Protein AF-A0A956BMU5-F1 (afdb_monomer)

Radius of gyration: 33.41 Å; Cα contacts (8 Å, |Δi|>4): 200; chains: 1; bounding box: 94×58×76 Å

Foldseek 3Di:
DCPCLPDQVSVLVVLVVVLVVDPDDPLVSVLVCQCPHSDPVSHDDPVVSVVSVVVVLVVDPDQRPVRCVVVDPDDDPPCPPDPCPPDDDDVVNVVVVVVVVVVVPDPPPPPPPPDDPPPVVVPVVVVVVVVVVVVVVVVVVVVVVVVVVVPDDDDDDDDDDDDDDDDDDDDDDDDDDDDDDDDDDDDDDDDDDDDDDDDPCDPAAWEFEAEDEVPPQKFKWWDDPNDIGGHRDTDGFDKTWMWIDQDVPDTDTAPDIDTDHHYYWYWYAYNVVRHIDID

Nearest PDB structures (foldseek):
  6d10-assembly1_A  TM=4.611E-01  e=6.667E-02  Pseudomonas aeruginosa PAO1
  5lf5-assembly1_A-2  TM=3.978E-01  e=4.360E+00  Mus musculus
  7myj-assembly1_A  TM=3.017E-01  e=9.118E+00  Homo sapiens

Solvent-accessible s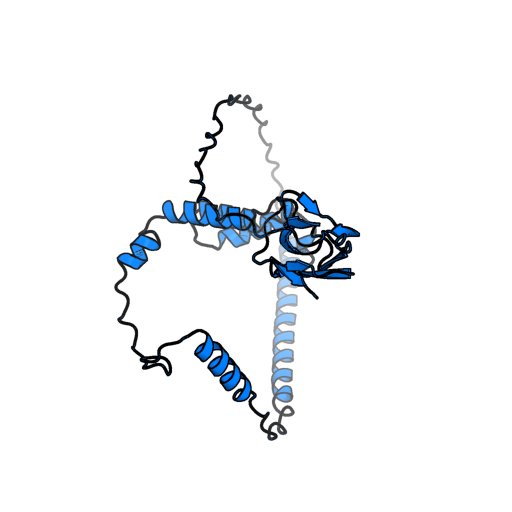urface area (backbone atoms only — not comparable to full-atom values): 18090 Å² total; per-residue (Å²): 125,77,72,64,71,72,47,69,64,64,39,50,55,51,49,52,60,56,55,70,74,51,96,64,59,69,71,58,55,52,52,52,54,34,64,64,37,87,53,73,88,64,28,66,53,73,67,54,49,52,52,52,50,52,56,47,48,75,70,46,94,68,68,38,71,73,53,35,63,70,69,50,84,70,75,79,73,81,82,68,88,47,102,59,70,94,57,87,79,44,75,72,53,51,60,52,49,58,57,52,53,71,70,68,69,66,81,73,79,70,93,68,87,78,81,73,75,73,65,65,65,62,64,61,60,62,58,56,57,57,53,51,54,54,53,51,53,52,51,54,53,50,52,52,52,54,63,62,60,68,77,69,79,77,83,82,78,87,78,82,79,78,86,82,81,78,87,78,81,85,79,85,78,74,88,85,84,82,85,84,78,87,79,83,78,82,77,83,82,78,85,76,80,84,84,78,80,84,72,83,85,68,83,73,60,67,14,38,33,44,74,46,52,47,68,87,67,51,53,61,35,36,39,42,96,95,43,80,43,53,70,70,38,75,41,71,58,46,70,28,36,42,29,39,19,74,80,78,90,48,74,44,77,37,88,67,69,49,77,40,88,50,55,74,50,41,36,42,35,38,64,93,74,65,44,68,44,80,104

Mean predicted aligned error: 20.35 Å

pLDDT: mean 76.5, std 17.17, range [40.59, 98.06]

Sequence (279 aa):
LYILVLQEEEYRDHLDSRLAEIDAPPPVLSLLRRMLARTPMDRPSAAEVSSLCDDLADNLDGPNLRRWCKQHDWPSPNLVEGLLDGRTITEATMATTMRADFAREVPRPSRRFRLDWGVVFGTVGTLALAVGVVVGILGVLVAGLAMYNQTSAPVATAIVLPPEPAPLATLDIGELVQAPRSVRGQATAAVAPPPERGQPIVPAARTTITFTTKPSKVDVRLFGGGKVYGNFMKVPPGSYSVQANWQGDGFDTVPGTIQVDGGTTHIECNTFKRTCARK

Structure (mmCIF, N/CA/C/O backbone):
data_AF-A0A956BMU5-F1
#
_entry.id   AF-A0A956BMU5-F1
#
loop_
_atom_site.group_PDB
_atom_site.id
_atom_site.type_symbol
_atom_site.label_atom_id
_atom_site.label_alt_id
_atom_site.label_comp_id
_atom_site.label_asym_id
_atom_site.label_entity_id
_atom_site.label_seq_id
_atom_site.pdbx_PDB_ins_code
_atom_site.Cartn_x
_atom_site.Cartn_y
_atom_site.Cartn_z
_atom_site.occupancy
_atom_site.B_iso_or_equiv
_atom_site.auth_seq_id
_atom_site.auth_comp_id
_atom_site.auth_asym_id
_atom_site.auth_atom_id
_atom_site.pdbx_PDB_model_num
ATOM 1 N N . LEU A 1 1 ? 25.975 1.812 -1.344 1.00 54.91 1 LEU A N 1
ATOM 2 C CA . LEU A 1 1 ? 24.687 1.959 -2.065 1.00 54.91 1 LEU A CA 1
ATOM 3 C C . LEU A 1 1 ? 24.188 3.407 -2.200 1.00 54.91 1 LEU A C 1
ATOM 5 O O . LEU A 1 1 ? 23.319 3.634 -3.022 1.00 54.91 1 LEU A O 1
ATOM 9 N N . TYR A 1 2 ? 24.727 4.389 -1.461 1.00 54.12 2 TYR A N 1
ATOM 10 C CA . TYR A 1 2 ? 24.253 5.787 -1.506 1.00 54.12 2 TYR A CA 1
ATOM 11 C C . TYR A 1 2 ? 24.667 6.586 -2.762 1.00 54.12 2 TYR A C 1
ATOM 13 O O . TYR A 1 2 ? 24.096 7.636 -3.020 1.00 54.12 2 TYR A O 1
ATOM 21 N N . ILE A 1 3 ? 25.647 6.111 -3.542 1.00 56.38 3 ILE A N 1
ATOM 22 C CA . ILE A 1 3 ? 26.216 6.866 -4.677 1.00 56.38 3 ILE A CA 1
ATOM 23 C C . ILE A 1 3 ? 25.338 6.774 -5.939 1.00 56.38 3 ILE A C 1
ATOM 25 O O . ILE A 1 3 ? 25.181 7.773 -6.630 1.00 56.38 3 ILE A O 1
ATOM 29 N N . LEU A 1 4 ? 24.638 5.651 -6.155 1.00 56.25 4 LEU A N 1
ATOM 30 C CA . LEU A 1 4 ? 23.663 5.483 -7.254 1.00 56.25 4 LEU A CA 1
ATOM 31 C C . LEU A 1 4 ? 22.418 6.383 -7.117 1.00 56.25 4 LEU A C 1
ATOM 33 O O . LEU A 1 4 ? 21.554 6.401 -7.986 1.00 56.25 4 LEU A O 1
ATOM 37 N N . VAL A 1 5 ? 22.298 7.122 -6.011 1.00 61.94 5 VAL A N 1
ATOM 38 C CA . VAL A 1 5 ? 21.171 8.022 -5.741 1.00 61.94 5 VAL A CA 1
ATOM 39 C C . VAL A 1 5 ? 21.348 9.373 -6.439 1.00 61.94 5 VAL A C 1
ATOM 41 O O . VAL A 1 5 ? 20.397 10.141 -6.480 1.00 61.94 5 VAL A O 1
ATOM 44 N N . LEU A 1 6 ? 22.523 9.701 -6.991 1.00 71.50 6 LEU A N 1
ATOM 45 C CA . LEU A 1 6 ? 22.780 11.060 -7.481 1.00 71.50 6 LEU A CA 1
ATOM 46 C C . LEU A 1 6 ? 22.459 11.254 -8.966 1.00 71.50 6 LEU A C 1
ATOM 48 O O . LEU A 1 6 ? 21.795 12.239 -9.281 1.00 71.50 6 LEU A O 1
ATOM 52 N N . GLN A 1 7 ? 22.768 10.310 -9.858 1.00 89.00 7 GLN A N 1
ATOM 53 C CA . GLN A 1 7 ? 22.523 10.475 -11.300 1.00 89.00 7 GLN A CA 1
ATOM 54 C C . GLN A 1 7 ? 21.288 9.698 -11.772 1.00 89.00 7 GLN A C 1
ATOM 56 O O . GLN A 1 7 ? 21.101 8.534 -11.428 1.00 89.00 7 GLN A O 1
ATOM 61 N N . GLU A 1 8 ? 20.373 10.380 -12.462 1.00 90.38 8 GLU A N 1
ATOM 62 C CA . GLU A 1 8 ? 19.083 9.813 -12.888 1.00 90.38 8 GLU A CA 1
ATOM 63 C C . GLU A 1 8 ? 19.254 8.759 -13.985 1.00 90.38 8 GLU A C 1
ATOM 65 O O . GLU A 1 8 ? 18.623 7.705 -13.928 1.00 90.38 8 GLU A O 1
ATOM 70 N N . GLU A 1 9 ? 20.172 9.008 -14.917 1.00 91.56 9 GLU A N 1
ATOM 71 C CA . GLU A 1 9 ? 20.508 8.091 -16.007 1.00 91.56 9 GLU A CA 1
ATOM 72 C C . GLU A 1 9 ? 21.128 6.792 -15.475 1.00 91.56 9 GLU A C 1
ATOM 74 O O . GLU A 1 9 ? 20.610 5.716 -15.762 1.00 91.56 9 GLU A O 1
ATOM 79 N N . GLU A 1 10 ? 22.132 6.880 -14.591 1.00 91.00 10 GLU A N 1
ATOM 80 C CA . GLU A 1 10 ? 22.750 5.699 -13.962 1.00 91.00 10 GLU A CA 1
ATOM 81 C C . GLU A 1 10 ? 21.729 4.852 -13.187 1.00 91.00 10 GLU A C 1
ATOM 83 O O . GLU A 1 10 ? 21.804 3.622 -13.181 1.00 91.00 10 GLU A O 1
ATOM 88 N N . TYR A 1 11 ? 20.755 5.498 -12.531 1.00 92.06 11 TYR A N 1
ATOM 89 C CA . TYR A 1 11 ? 19.683 4.793 -11.832 1.00 92.06 11 TYR A CA 1
ATOM 90 C C . TYR A 1 11 ? 18.774 4.036 -12.802 1.00 92.06 11 TYR A C 1
ATOM 92 O O . TYR A 1 11 ? 18.425 2.883 -12.540 1.00 92.06 11 TYR A O 1
ATOM 100 N N . ARG A 1 12 ? 18.393 4.674 -13.913 1.00 92.81 12 ARG A N 1
ATOM 101 C CA . ARG A 1 12 ? 17.531 4.067 -14.929 1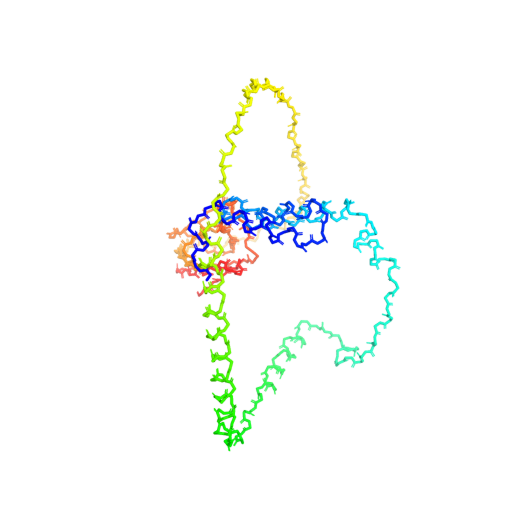.00 92.81 12 ARG A CA 1
ATOM 102 C C . ARG A 1 12 ? 18.221 2.883 -15.599 1.00 92.81 12 ARG A C 1
ATOM 104 O O . ARG A 1 12 ? 17.625 1.813 -15.666 1.00 92.81 12 ARG A O 1
ATOM 111 N N . ASP A 1 13 ? 19.481 3.041 -15.988 1.00 94.31 13 ASP A N 1
ATOM 112 C CA . ASP A 1 13 ? 20.268 1.978 -16.618 1.00 94.31 13 ASP A CA 1
ATOM 113 C C . ASP A 1 13 ? 20.480 0.804 -15.653 1.00 94.31 13 ASP A C 1
ATOM 115 O O . ASP A 1 13 ? 20.358 -0.364 -16.031 1.00 94.31 13 ASP A O 1
ATOM 119 N N . HIS A 1 14 ? 20.725 1.099 -14.370 1.00 93.88 14 HIS A N 1
ATOM 120 C CA . HIS A 1 14 ? 20.797 0.074 -13.335 1.00 93.88 14 HIS A CA 1
ATOM 121 C C . HIS A 1 14 ? 19.474 -0.684 -13.189 1.00 93.88 14 HIS A C 1
ATOM 123 O O . HIS A 1 14 ? 19.468 -1.912 -13.120 1.00 93.88 14 HIS A O 1
ATOM 129 N N . LEU A 1 15 ? 18.354 0.037 -13.134 1.00 95.50 15 LEU A N 1
ATOM 130 C CA . LEU A 1 15 ? 17.028 -0.553 -13.000 1.00 95.50 15 LEU A CA 1
ATOM 131 C C . LEU A 1 15 ? 16.681 -1.418 -14.216 1.00 95.50 15 LEU A C 1
ATOM 133 O O . LEU A 1 15 ? 16.206 -2.536 -14.036 1.00 95.50 15 LEU A O 1
ATOM 137 N N . ASP A 1 16 ? 16.977 -0.956 -15.429 1.00 95.94 16 ASP A N 1
ATOM 138 C CA . ASP A 1 16 ? 16.754 -1.716 -16.659 1.00 95.94 16 ASP A CA 1
ATOM 139 C C . ASP A 1 16 ? 17.625 -2.977 -16.712 1.00 95.94 16 ASP A C 1
ATOM 141 O O . ASP A 1 16 ? 17.116 -4.056 -17.020 1.00 95.94 16 ASP A O 1
ATOM 145 N N . SER A 1 17 ? 18.898 -2.885 -16.308 1.00 96.50 17 SER A N 1
ATOM 146 C CA . SER A 1 17 ? 19.777 -4.052 -16.166 1.00 96.50 17 SER A CA 1
ATOM 147 C C . SER A 1 17 ? 19.220 -5.075 -15.174 1.00 96.50 17 SER A C 1
ATOM 149 O O . SER A 1 17 ? 19.324 -6.269 -15.431 1.00 96.50 17 SER A O 1
ATOM 151 N N . ARG A 1 18 ? 18.631 -4.634 -14.053 1.00 97.50 18 ARG A N 1
ATOM 152 C CA . ARG A 1 18 ? 18.035 -5.536 -13.053 1.00 97.50 18 ARG A CA 1
ATOM 153 C C . ARG A 1 18 ? 16.718 -6.143 -13.512 1.00 97.50 18 ARG A C 1
ATOM 155 O O . ARG A 1 18 ? 16.480 -7.316 -13.255 1.00 97.50 18 ARG A O 1
ATOM 162 N N . LEU A 1 19 ? 15.868 -5.371 -14.185 1.00 96.94 19 LEU A N 1
ATOM 163 C CA . LEU A 1 19 ? 14.603 -5.879 -14.716 1.00 96.94 19 LEU A CA 1
ATOM 164 C C . LEU A 1 19 ? 14.814 -6.868 -15.868 1.00 96.94 19 LEU A C 1
ATOM 166 O O . LEU A 1 19 ? 14.008 -7.778 -16.016 1.00 96.94 19 LEU A O 1
ATOM 170 N N . ALA A 1 20 ? 15.899 -6.737 -16.638 1.00 97.38 20 ALA A N 1
ATOM 171 C CA . ALA A 1 20 ? 16.254 -7.688 -17.692 1.00 97.38 20 ALA A CA 1
ATOM 172 C C . ALA A 1 20 ? 16.632 -9.088 -17.165 1.00 97.38 20 ALA A C 1
ATOM 174 O O . ALA A 1 20 ? 16.569 -10.055 -17.919 1.00 97.38 20 ALA A O 1
ATOM 175 N N . GLU A 1 21 ? 17.011 -9.214 -15.887 1.00 97.75 21 GLU A N 1
ATOM 176 C CA . GLU A 1 21 ? 17.293 -10.508 -15.245 1.00 97.75 21 GLU A CA 1
ATOM 177 C C . GLU A 1 21 ? 16.007 -11.272 -14.856 1.00 97.75 21 GLU A C 1
ATOM 179 O O . GLU A 1 21 ? 16.071 -12.455 -14.522 1.00 97.75 21 GLU A O 1
ATOM 184 N N . ILE A 1 22 ? 14.841 -10.613 -14.868 1.00 97.25 22 ILE A N 1
ATOM 185 C CA . ILE A 1 22 ? 13.564 -11.191 -14.438 1.00 97.25 22 ILE A CA 1
ATOM 186 C C . ILE A 1 22 ? 12.813 -11.738 -15.656 1.00 97.25 22 ILE A C 1
ATOM 188 O O . ILE A 1 22 ? 12.409 -10.979 -16.535 1.00 97.25 22 ILE A O 1
ATOM 192 N N . ASP A 1 23 ? 12.552 -13.046 -15.667 1.00 97.00 23 ASP A N 1
ATOM 193 C CA . ASP A 1 23 ? 11.675 -13.680 -16.656 1.00 97.00 23 ASP A CA 1
ATOM 194 C C . ASP A 1 23 ? 10.202 -13.395 -16.317 1.00 97.00 23 ASP A C 1
ATOM 196 O O . ASP A 1 23 ? 9.556 -14.118 -15.555 1.00 97.00 23 ASP A O 1
ATOM 200 N N . ALA A 1 24 ? 9.693 -12.264 -16.808 1.00 94.50 24 ALA A N 1
ATOM 201 C CA . ALA A 1 24 ? 8.309 -11.848 -16.625 1.00 94.50 24 ALA A CA 1
ATOM 202 C C . ALA A 1 24 ? 7.746 -11.180 -17.891 1.00 94.50 24 ALA A C 1
ATOM 204 O O . ALA A 1 24 ? 8.493 -10.565 -18.659 1.00 94.50 24 ALA A O 1
ATOM 205 N N . PRO A 1 25 ? 6.416 -11.225 -18.104 1.00 95.00 25 PRO A N 1
ATOM 206 C CA . PRO A 1 25 ? 5.783 -10.564 -19.239 1.00 95.00 25 PRO A CA 1
ATOM 207 C C . PRO A 1 25 ? 6.067 -9.049 -19.271 1.00 95.00 25 PRO A C 1
ATOM 209 O O . PRO A 1 25 ? 6.056 -8.404 -18.214 1.00 95.00 25 PRO A O 1
ATOM 212 N N . PRO A 1 26 ? 6.231 -8.434 -20.463 1.00 95.81 26 PRO A N 1
ATOM 213 C CA . PRO A 1 26 ? 6.526 -7.003 -20.590 1.00 95.81 26 PRO A CA 1
ATOM 214 C C . PRO A 1 26 ? 5.577 -6.068 -19.814 1.00 95.81 26 PRO A C 1
ATOM 216 O O . PRO A 1 26 ? 6.064 -5.098 -19.224 1.00 95.81 26 PRO A O 1
ATOM 219 N N . PRO A 1 27 ? 4.255 -6.340 -19.727 1.00 95.81 27 PRO A N 1
ATOM 220 C CA . PRO A 1 27 ? 3.347 -5.521 -18.924 1.00 95.81 27 PRO A CA 1
ATOM 221 C C . PRO A 1 27 ? 3.700 -5.497 -17.427 1.00 95.81 27 PRO A C 1
ATOM 223 O O . PRO A 1 27 ? 3.664 -4.434 -16.805 1.00 95.81 27 PRO A O 1
ATOM 226 N N . VAL A 1 28 ? 4.135 -6.626 -16.859 1.00 96.00 28 VAL A N 1
ATOM 227 C CA . VAL A 1 28 ? 4.558 -6.719 -15.451 1.00 96.00 28 VAL A CA 1
ATOM 228 C C . VAL A 1 28 ? 5.841 -5.919 -15.220 1.00 96.00 28 VAL A C 1
ATOM 230 O O . VAL A 1 28 ? 5.922 -5.136 -14.273 1.00 96.00 28 VAL A O 1
ATOM 233 N N . LEU A 1 29 ? 6.820 -6.045 -16.123 1.00 97.25 29 LEU A N 1
ATOM 234 C CA . LEU A 1 29 ? 8.066 -5.271 -16.061 1.00 97.25 29 LEU A CA 1
ATOM 235 C C . LEU A 1 29 ? 7.801 -3.759 -16.162 1.00 97.25 29 LEU A C 1
ATOM 237 O O . LEU A 1 29 ? 8.450 -2.967 -15.477 1.00 97.25 29 LEU A O 1
ATOM 241 N N . SER A 1 30 ? 6.813 -3.347 -16.963 1.00 96.69 30 SER A N 1
ATOM 242 C CA . SER A 1 30 ? 6.417 -1.940 -17.078 1.00 96.69 30 SER A CA 1
ATOM 243 C C . SER A 1 30 ? 5.821 -1.381 -15.777 1.00 96.69 30 SER A C 1
ATOM 245 O O . SER A 1 30 ? 6.165 -0.266 -15.373 1.00 96.69 30 SER A O 1
ATOM 247 N N . LEU A 1 31 ? 4.993 -2.168 -15.075 1.00 97.31 31 LEU A N 1
ATOM 248 C CA . LEU A 1 31 ? 4.438 -1.799 -13.772 1.00 97.31 31 LEU A CA 1
ATOM 249 C C . LEU A 1 31 ? 5.542 -1.699 -12.713 1.00 97.31 31 LEU A C 1
ATOM 251 O O . LEU A 1 31 ? 5.601 -0.707 -11.984 1.00 97.31 31 LEU A O 1
ATOM 255 N N . LEU A 1 32 ? 6.459 -2.672 -12.673 1.00 97.88 32 LEU A N 1
ATOM 256 C CA . LEU A 1 32 ? 7.611 -2.647 -11.767 1.00 97.88 32 LEU A CA 1
ATOM 257 C C . LEU A 1 32 ? 8.482 -1.406 -11.993 1.00 97.88 32 LEU A C 1
ATOM 259 O O . LEU A 1 32 ? 8.851 -0.741 -11.024 1.00 97.88 32 LEU A O 1
ATOM 263 N N . ARG A 1 33 ? 8.744 -1.035 -13.254 1.00 97.69 33 ARG A N 1
ATOM 264 C CA . ARG A 1 33 ? 9.489 0.188 -13.594 1.00 97.69 33 ARG A CA 1
ATOM 265 C C . ARG A 1 33 ? 8.811 1.446 -13.036 1.00 97.69 33 ARG A C 1
ATOM 267 O O . ARG A 1 33 ? 9.496 2.296 -12.474 1.00 97.69 33 ARG A O 1
ATOM 274 N N . ARG A 1 34 ? 7.477 1.551 -13.118 1.00 97.81 34 ARG A N 1
ATOM 275 C CA . ARG A 1 34 ? 6.709 2.677 -12.543 1.00 97.81 34 ARG A CA 1
ATOM 276 C C . ARG A 1 34 ? 6.738 2.689 -11.012 1.00 97.81 34 ARG A C 1
ATOM 278 O O . ARG A 1 34 ? 6.945 3.736 -10.407 1.00 97.81 34 ARG A O 1
ATOM 285 N N . MET A 1 35 ? 6.561 1.536 -10.365 1.00 98.06 35 MET A N 1
ATOM 286 C CA . MET A 1 35 ? 6.603 1.424 -8.897 1.00 98.06 35 MET A CA 1
ATOM 287 C C . MET A 1 35 ? 7.974 1.789 -8.316 1.00 98.06 35 MET A C 1
ATOM 289 O O . MET A 1 35 ? 8.064 2.333 -7.214 1.00 98.06 35 MET A O 1
ATOM 293 N N . LEU A 1 36 ? 9.035 1.508 -9.071 1.00 96.81 36 LEU A N 1
ATOM 294 C CA . LEU A 1 36 ? 10.418 1.809 -8.723 1.00 96.81 36 LEU A CA 1
ATOM 295 C C . LEU A 1 36 ? 10.897 3.152 -9.300 1.00 96.81 36 LEU A C 1
ATOM 297 O O . LEU A 1 36 ? 12.096 3.399 -9.338 1.00 96.81 36 LEU A O 1
ATOM 301 N N . ALA A 1 37 ? 10.003 4.052 -9.723 1.00 95.69 37 ALA A N 1
ATOM 302 C CA . ALA A 1 37 ? 10.418 5.371 -10.191 1.00 95.69 37 ALA A CA 1
ATOM 303 C C . ALA A 1 37 ? 11.207 6.127 -9.105 1.00 95.69 37 ALA A C 1
ATOM 305 O O . ALA A 1 37 ? 10.899 6.065 -7.906 1.00 95.69 37 ALA A O 1
ATOM 306 N N . ARG A 1 38 ? 12.249 6.861 -9.508 1.00 91.25 38 ARG A N 1
ATOM 307 C CA . ARG A 1 38 ? 13.102 7.606 -8.571 1.00 91.25 38 ARG A CA 1
ATOM 308 C C . ARG A 1 38 ? 12.313 8.698 -7.853 1.00 91.25 38 ARG A C 1
ATOM 310 O O . ARG A 1 38 ? 12.358 8.780 -6.624 1.00 91.25 38 ARG A O 1
ATOM 317 N N . THR A 1 39 ? 11.572 9.499 -8.613 1.00 92.94 39 THR A N 1
ATOM 318 C CA . THR A 1 39 ? 10.718 10.564 -8.091 1.00 92.94 39 THR A CA 1
ATOM 319 C C . THR A 1 39 ? 9.454 9.958 -7.479 1.00 92.94 39 THR A C 1
ATOM 321 O O . THR A 1 39 ? 8.746 9.211 -8.153 1.00 92.94 39 THR A O 1
ATOM 324 N N . PRO A 1 40 ? 9.113 10.277 -6.218 1.00 93.56 40 PRO A N 1
ATOM 325 C CA . PRO A 1 40 ? 7.914 9.737 -5.578 1.00 93.56 40 PRO A CA 1
ATOM 326 C C . PRO A 1 40 ? 6.607 10.078 -6.302 1.00 93.56 40 PRO A C 1
ATOM 328 O O . PRO A 1 40 ? 5.679 9.285 -6.246 1.00 93.56 40 PRO A O 1
ATOM 331 N N . MET A 1 41 ? 6.548 11.232 -6.974 1.00 93.50 41 MET A N 1
ATOM 332 C CA . MET A 1 41 ? 5.364 11.687 -7.716 1.00 93.50 41 MET A CA 1
ATOM 333 C C . MET A 1 41 ? 5.083 10.862 -8.977 1.00 93.50 41 MET A C 1
ATOM 335 O O . MET A 1 41 ? 3.944 10.829 -9.424 1.00 93.50 41 MET A O 1
ATOM 339 N N . ASP A 1 42 ? 6.096 10.181 -9.519 1.00 95.12 42 ASP A N 1
ATOM 340 C CA . ASP A 1 42 ? 5.951 9.327 -10.704 1.00 95.12 42 ASP A CA 1
ATOM 341 C C . ASP A 1 42 ? 5.537 7.894 -10.331 1.00 95.12 42 ASP A C 1
ATOM 343 O O . ASP A 1 42 ? 5.229 7.073 -11.201 1.00 95.12 42 ASP A O 1
ATOM 347 N N . ARG A 1 43 ? 5.539 7.566 -9.030 1.00 97.56 43 ARG A N 1
ATOM 348 C CA . ARG A 1 43 ? 5.120 6.251 -8.547 1.00 97.56 43 ARG A CA 1
ATOM 349 C C . ARG A 1 43 ? 3.597 6.183 -8.512 1.00 97.56 43 ARG A C 1
ATOM 351 O O . ARG A 1 43 ? 2.973 7.075 -7.940 1.00 97.56 43 ARG A O 1
ATOM 358 N N . PRO A 1 44 ? 2.995 5.108 -9.040 1.00 97.56 44 PRO A N 1
ATOM 359 C CA . PRO A 1 44 ? 1.566 4.900 -8.906 1.00 97.56 44 PRO A CA 1
ATOM 360 C C . PRO A 1 44 ? 1.188 4.759 -7.429 1.00 97.56 44 PRO A C 1
ATOM 362 O O . PRO A 1 44 ? 1.930 4.197 -6.615 1.00 97.56 44 PRO A O 1
ATOM 365 N N . SER A 1 45 ? 0.004 5.253 -7.094 1.00 96.88 45 SER A N 1
ATOM 366 C CA . SER A 1 45 ? -0.618 5.038 -5.794 1.00 96.88 45 SER A CA 1
ATOM 367 C C . SER A 1 45 ? -0.914 3.551 -5.566 1.00 96.88 45 SER A C 1
ATOM 369 O O . SER A 1 45 ? -1.032 2.757 -6.500 1.00 96.88 45 SER A O 1
ATOM 371 N N . ALA A 1 46 ? -1.093 3.151 -4.305 1.00 93.75 46 ALA A N 1
ATOM 372 C CA . ALA A 1 46 ? -1.426 1.762 -3.979 1.00 93.75 46 ALA A CA 1
ATOM 373 C C . ALA A 1 46 ? -2.752 1.300 -4.618 1.00 93.75 46 ALA A C 1
ATOM 375 O O . ALA A 1 46 ? -2.876 0.136 -4.993 1.00 93.75 46 ALA A O 1
ATOM 376 N N . ALA A 1 47 ? -3.724 2.208 -4.763 1.00 86.31 47 ALA A N 1
ATOM 377 C CA . ALA A 1 47 ? -5.000 1.918 -5.412 1.00 86.31 47 ALA A CA 1
ATOM 378 C C . ALA A 1 47 ? -4.823 1.652 -6.915 1.00 86.31 47 ALA A C 1
ATOM 380 O O . ALA A 1 47 ? -5.366 0.680 -7.433 1.00 86.31 47 ALA A O 1
ATOM 381 N N . GLU A 1 48 ? -4.007 2.460 -7.598 1.00 94.56 48 GLU A N 1
ATOM 382 C CA . GLU A 1 48 ? -3.674 2.240 -9.010 1.00 94.56 48 GLU A CA 1
ATOM 383 C C . GLU A 1 48 ? -2.890 0.944 -9.213 1.00 94.56 48 GLU A C 1
ATOM 385 O O . GLU A 1 48 ? -3.194 0.198 -10.136 1.00 94.56 48 GLU A O 1
ATOM 390 N N . VAL A 1 49 ? -1.919 0.638 -8.343 1.00 97.31 49 VAL A N 1
ATOM 391 C CA . VAL A 1 49 ? -1.187 -0.639 -8.399 1.00 97.31 49 VAL A CA 1
ATOM 392 C C . VAL A 1 49 ? -2.147 -1.817 -8.245 1.00 97.31 49 VAL A C 1
ATOM 394 O O . VAL A 1 49 ? -2.037 -2.772 -9.003 1.00 97.31 49 VAL A O 1
ATOM 397 N N . SER A 1 50 ? -3.103 -1.745 -7.312 1.00 90.00 50 SER A N 1
ATOM 398 C CA . SER A 1 50 ? -4.122 -2.789 -7.146 1.00 90.00 50 SER A CA 1
ATOM 399 C C . SER A 1 50 ? -4.930 -2.990 -8.428 1.00 90.00 50 SER A C 1
ATOM 401 O O . SER A 1 50 ? -5.014 -4.114 -8.909 1.00 90.00 50 SER A O 1
ATOM 403 N N . SER A 1 51 ? -5.457 -1.906 -9.009 1.00 90.19 51 SER A N 1
ATOM 404 C CA . SER A 1 51 ? -6.234 -1.969 -10.253 1.00 90.19 51 SER A CA 1
ATOM 405 C C . SER A 1 51 ? -5.413 -2.539 -11.412 1.00 90.19 51 SER A C 1
ATOM 407 O O . SER A 1 51 ? -5.892 -3.401 -12.136 1.00 90.19 51 SER A O 1
ATOM 409 N N . LEU A 1 52 ? -4.156 -2.106 -11.566 1.00 95.56 52 LEU A N 1
ATOM 410 C CA . LEU A 1 52 ? -3.270 -2.595 -12.625 1.00 95.56 52 LEU A CA 1
ATOM 411 C C . LEU A 1 52 ? -2.907 -4.070 -12.434 1.00 95.56 52 LEU A C 1
ATOM 413 O O . LEU A 1 52 ? -2.766 -4.790 -13.414 1.00 95.56 52 LEU A O 1
ATOM 417 N N . CYS A 1 53 ? -2.750 -4.534 -11.194 1.00 93.81 53 CYS A N 1
ATOM 418 C CA . CYS A 1 53 ? -2.539 -5.951 -10.907 1.00 93.81 53 CYS A CA 1
ATOM 419 C C . CYS A 1 53 ? -3.769 -6.796 -11.261 1.00 93.81 53 CYS A C 1
ATOM 421 O O . CYS A 1 53 ? -3.594 -7.885 -11.804 1.00 93.81 53 CYS A O 1
ATOM 423 N N . ASP A 1 54 ? -4.978 -6.301 -10.986 1.00 88.25 54 ASP A N 1
ATOM 424 C CA . ASP A 1 54 ? -6.223 -6.974 -11.370 1.00 88.25 54 ASP A CA 1
ATOM 425 C C . ASP A 1 54 ? -6.343 -7.059 -12.904 1.00 88.25 54 ASP A C 1
ATOM 427 O O . ASP A 1 54 ? -6.534 -8.149 -13.446 1.00 88.25 54 ASP A O 1
ATOM 431 N N . ASP A 1 55 ? -6.092 -5.952 -13.611 1.00 91.81 55 ASP A N 1
ATOM 432 C CA . ASP A 1 55 ? -6.090 -5.914 -15.080 1.00 91.81 55 ASP A CA 1
ATOM 433 C C . ASP A 1 55 ? -5.023 -6.849 -15.678 1.00 91.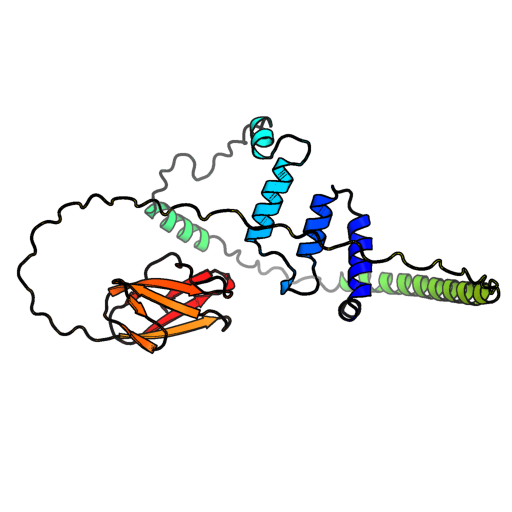81 55 ASP A C 1
ATOM 435 O O . ASP A 1 55 ? -5.259 -7.538 -16.673 1.00 91.81 55 ASP A O 1
ATOM 439 N N . LEU A 1 56 ? -3.824 -6.899 -15.085 1.00 93.38 56 LEU A N 1
ATOM 440 C CA . LEU A 1 56 ? -2.765 -7.818 -15.509 1.00 93.38 56 LEU A CA 1
ATOM 441 C C . LEU A 1 56 ? -3.172 -9.275 -15.281 1.00 93.38 56 LEU A C 1
ATOM 443 O O . LEU A 1 56 ? -2.951 -10.103 -16.160 1.00 93.38 56 LEU A O 1
ATOM 447 N N . ALA A 1 57 ? -3.784 -9.593 -14.140 1.00 88.81 57 ALA A N 1
ATOM 448 C CA . ALA A 1 57 ? -4.229 -10.945 -13.823 1.00 88.81 57 ALA A CA 1
ATOM 449 C C . ALA A 1 57 ? -5.302 -11.465 -14.795 1.00 88.81 57 ALA A C 1
ATOM 451 O O . ALA A 1 57 ? -5.334 -12.666 -15.064 1.00 88.81 57 ALA A O 1
ATOM 452 N N . ASP A 1 58 ? -6.138 -10.580 -15.342 1.00 86.75 58 ASP A N 1
ATOM 453 C CA . ASP A 1 58 ? -7.141 -10.931 -16.352 1.00 86.75 58 ASP A CA 1
ATOM 454 C C . ASP A 1 58 ? -6.544 -11.165 -17.752 1.00 86.75 58 ASP A C 1
ATOM 456 O O . ASP A 1 58 ? -7.131 -11.895 -18.552 1.00 86.75 58 ASP A O 1
ATOM 460 N N . ASN A 1 59 ? -5.374 -10.584 -18.043 1.00 88.75 59 ASN A N 1
ATOM 461 C CA . ASN A 1 59 ? -4.697 -10.683 -19.342 1.00 88.75 59 ASN A CA 1
ATOM 462 C C . ASN A 1 59 ? -3.573 -11.731 -19.393 1.00 88.75 59 ASN A C 1
ATOM 464 O O . ASN A 1 59 ? -3.079 -12.041 -20.477 1.00 88.75 59 ASN A O 1
ATOM 468 N N . LEU A 1 60 ? -3.123 -12.245 -18.246 1.00 86.56 60 LEU A N 1
ATOM 469 C CA . LEU A 1 60 ? -2.109 -13.295 -18.204 1.00 86.56 60 LEU A CA 1
ATOM 470 C C . LEU A 1 60 ? -2.695 -14.626 -18.682 1.00 86.56 60 LEU A C 1
ATOM 472 O O . LEU A 1 60 ? -3.773 -15.041 -18.257 1.00 86.56 60 LEU A O 1
ATOM 476 N N . ASP A 1 61 ? -1.942 -15.327 -19.528 1.00 85.50 61 ASP A N 1
ATOM 477 C CA . ASP A 1 61 ? -2.305 -16.671 -19.958 1.00 85.50 61 ASP A CA 1
ATOM 478 C C . ASP A 1 61 ? -2.345 -17.619 -18.754 1.00 85.50 61 ASP A C 1
ATOM 480 O O . ASP A 1 61 ? -1.341 -17.878 -18.087 1.00 85.50 61 ASP A O 1
ATOM 484 N N . GLY A 1 62 ? -3.534 -18.144 -18.465 1.00 82.06 62 GLY A N 1
ATOM 485 C CA . GLY A 1 62 ? -3.759 -19.070 -17.366 1.00 82.06 62 GLY A CA 1
ATOM 486 C C . GLY A 1 62 ? -5.148 -18.929 -16.746 1.00 82.06 62 GLY A C 1
ATOM 487 O O . GLY A 1 62 ? -5.940 -18.055 -17.103 1.00 82.06 62 GLY A O 1
ATOM 488 N N . PRO A 1 63 ? -5.512 -19.823 -15.818 1.00 77.44 63 PRO A N 1
ATOM 489 C CA . PRO A 1 63 ? -6.701 -19.625 -15.012 1.00 77.44 63 PRO A CA 1
ATOM 490 C C . PRO A 1 63 ? -6.465 -18.447 -14.055 1.00 77.44 63 PRO A C 1
ATOM 492 O O . PRO A 1 63 ? -5.575 -18.514 -13.211 1.00 77.44 63 PRO A O 1
ATOM 495 N N . ASN A 1 64 ? -7.283 -17.390 -14.152 1.00 81.69 64 ASN A N 1
ATOM 496 C CA . ASN A 1 64 ? -7.277 -16.297 -13.170 1.00 81.69 64 ASN A CA 1
ATOM 497 C C . ASN A 1 64 ? -7.360 -16.850 -11.737 1.00 81.69 64 ASN A C 1
ATOM 499 O O . ASN A 1 64 ? -7.912 -17.931 -11.538 1.00 81.69 64 ASN A O 1
ATOM 503 N N . LEU A 1 65 ? -6.851 -16.132 -10.729 1.00 75.94 65 LEU A N 1
ATOM 504 C CA . LEU A 1 65 ? -6.769 -16.643 -9.349 1.00 75.94 65 LEU A CA 1
ATOM 505 C C . LEU A 1 65 ? -8.098 -17.250 -8.874 1.00 75.94 65 LEU A C 1
ATOM 507 O O . LEU A 1 65 ? -8.125 -18.321 -8.281 1.00 75.94 65 LEU A O 1
ATOM 511 N N . ARG A 1 66 ? -9.224 -16.606 -9.197 1.00 74.81 66 ARG A N 1
ATOM 512 C CA . ARG A 1 66 ? -10.560 -17.099 -8.849 1.00 74.81 66 ARG A CA 1
ATOM 513 C C . ARG A 1 66 ? -10.891 -18.437 -9.519 1.00 74.81 66 ARG A C 1
ATOM 515 O O . ARG A 1 66 ? -11.494 -19.302 -8.887 1.00 74.81 66 ARG A O 1
ATOM 522 N N . ARG A 1 67 ? -10.546 -18.606 -10.793 1.00 77.38 67 ARG A N 1
ATOM 523 C CA . ARG A 1 67 ? -10.729 -19.827 -11.586 1.00 77.38 67 ARG A CA 1
ATOM 524 C C . ARG A 1 67 ? -9.741 -20.901 -11.154 1.00 77.38 67 ARG A C 1
ATOM 526 O O . ARG A 1 67 ? -10.166 -22.037 -10.998 1.00 77.38 67 ARG A O 1
ATOM 533 N N . TRP A 1 68 ? -8.487 -20.539 -10.892 1.00 85.94 68 TRP A N 1
ATOM 534 C CA . TRP A 1 68 ? -7.466 -21.427 -10.353 1.00 85.94 68 TRP A CA 1
ATOM 535 C C . TRP A 1 68 ? -7.894 -21.958 -8.987 1.00 85.94 68 TRP A C 1
ATOM 537 O O . TRP A 1 68 ? -8.022 -23.162 -8.844 1.00 85.94 68 TRP A O 1
ATOM 547 N N . CYS A 1 69 ? -8.275 -21.101 -8.034 1.00 85.25 69 CYS A N 1
ATOM 548 C CA . CYS A 1 69 ? -8.758 -21.525 -6.715 1.00 85.25 69 CYS A CA 1
ATOM 549 C C . CYS A 1 69 ? -9.988 -22.441 -6.788 1.00 85.25 69 CYS A C 1
ATOM 551 O O . CYS A 1 69 ? -10.161 -23.280 -5.911 1.00 85.25 69 CYS A O 1
ATOM 553 N N . LYS A 1 70 ? -10.851 -22.272 -7.801 1.00 83.88 70 LYS A N 1
ATOM 554 C CA . LYS A 1 70 ? -12.010 -23.147 -8.042 1.00 83.88 70 LYS A CA 1
ATOM 555 C C . LYS A 1 70 ? -11.644 -24.483 -8.688 1.00 83.88 70 LYS A C 1
ATOM 557 O O . LYS A 1 70 ? -12.359 -25.452 -8.475 1.00 83.88 70 LYS A O 1
ATOM 562 N N . GLN A 1 71 ? -10.622 -24.502 -9.538 1.00 87.56 71 GLN A N 1
ATOM 563 C CA . GLN A 1 71 ? -10.142 -25.702 -10.232 1.00 87.56 71 GLN A CA 1
ATOM 564 C C . GLN A 1 71 ? -9.118 -26.480 -9.405 1.00 87.56 71 GLN A C 1
ATOM 566 O O . GLN A 1 71 ? -8.880 -27.650 -9.679 1.00 87.56 71 GLN A O 1
ATOM 571 N N . HIS A 1 72 ? -8.483 -25.824 -8.438 1.00 91.81 72 HIS A N 1
ATOM 572 C CA . HIS A 1 72 ? -7.501 -26.428 -7.566 1.00 91.81 72 HIS A CA 1
ATOM 573 C C . HIS A 1 7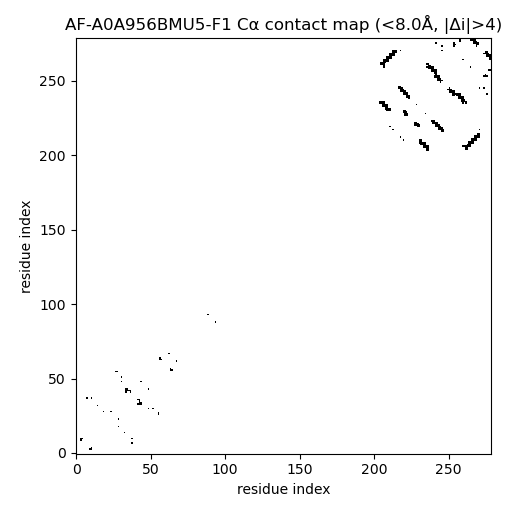2 ? -8.214 -27.294 -6.530 1.00 91.81 72 HIS A C 1
ATOM 575 O O . HIS A 1 72 ? -8.991 -26.792 -5.715 1.00 91.81 72 HIS A O 1
ATOM 581 N N . ASP A 1 73 ? -7.934 -28.594 -6.565 1.00 93.81 73 ASP A N 1
ATOM 582 C CA . ASP A 1 73 ? -8.367 -29.525 -5.532 1.00 93.81 73 ASP A CA 1
ATOM 583 C C . ASP A 1 73 ? -7.542 -29.273 -4.273 1.00 93.81 73 ASP A C 1
ATOM 585 O O . ASP A 1 73 ? -6.419 -29.758 -4.111 1.00 93.81 73 ASP A O 1
ATOM 589 N N . TRP A 1 74 ? -8.095 -28.461 -3.378 1.00 90.44 74 TRP A N 1
ATOM 590 C CA . TRP A 1 74 ? -7.476 -28.204 -2.089 1.00 90.44 74 TRP A CA 1
ATOM 591 C C . TRP A 1 74 ? -7.459 -29.498 -1.272 1.00 90.44 74 TRP A C 1
ATOM 593 O O . TRP A 1 74 ? -8.500 -30.158 -1.158 1.00 90.44 74 TRP A O 1
ATOM 603 N N . PRO A 1 75 ? -6.315 -29.869 -0.664 1.00 92.62 75 PRO A N 1
ATOM 604 C CA . PRO A 1 75 ? -6.308 -30.965 0.287 1.00 92.62 75 PRO A CA 1
ATOM 605 C C . PRO A 1 75 ? -7.320 -30.637 1.380 1.00 92.62 75 PRO A C 1
ATOM 607 O O . PRO A 1 75 ? -7.408 -29.490 1.830 1.00 92.62 75 PRO A O 1
ATOM 610 N N . SER A 1 76 ? -8.099 -31.638 1.793 1.00 91.06 76 SER A N 1
ATOM 611 C CA . SER A 1 76 ? -8.997 -31.460 2.930 1.00 91.06 76 SER A CA 1
ATOM 612 C C . SER A 1 76 ? -8.160 -30.927 4.092 1.00 91.06 76 SER A C 1
ATOM 614 O O . SER A 1 76 ? -7.139 -31.547 4.412 1.00 91.06 76 SER A O 1
ATOM 616 N N . PRO A 1 77 ? -8.506 -29.758 4.663 1.00 86.31 77 PRO A N 1
ATOM 617 C CA . PRO A 1 77 ? -7.730 -29.208 5.756 1.00 86.31 77 PRO A CA 1
ATOM 618 C C . PRO A 1 77 ? -7.656 -30.276 6.840 1.00 86.31 77 PRO A C 1
ATOM 620 O O . PRO A 1 77 ? -8.667 -30.903 7.164 1.00 86.31 77 PRO A O 1
ATOM 623 N N . ASN A 1 78 ? -6.458 -30.508 7.378 1.00 88.44 78 ASN A N 1
ATOM 624 C CA . ASN A 1 78 ? -6.340 -31.318 8.578 1.00 88.44 78 ASN A CA 1
ATOM 625 C C . ASN A 1 78 ? -7.200 -30.629 9.635 1.00 88.44 78 ASN A C 1
ATOM 627 O O . ASN A 1 78 ? -6.857 -29.532 10.081 1.00 88.44 78 ASN A O 1
ATOM 631 N N . LEU A 1 79 ? -8.329 -31.249 9.981 1.00 82.81 79 LEU A N 1
ATOM 632 C CA . LEU A 1 79 ? -9.136 -30.866 11.129 1.00 82.81 79 LEU A CA 1
ATOM 633 C C . LEU A 1 79 ? -8.281 -31.133 12.362 1.00 82.81 79 LEU A C 1
ATOM 635 O O . LEU A 1 79 ? -8.294 -32.210 12.951 1.00 82.81 79 LEU A O 1
ATOM 639 N N . VAL A 1 80 ? -7.449 -30.155 12.690 1.00 86.56 80 VAL A N 1
ATOM 640 C CA . VAL A 1 80 ? -6.831 -30.061 13.996 1.00 86.56 80 VAL A CA 1
ATOM 641 C C . VAL A 1 80 ? -7.948 -29.577 14.893 1.00 86.56 80 VAL A C 1
ATOM 643 O O . VAL A 1 80 ? -8.391 -28.442 14.741 1.00 86.56 80 VAL A O 1
ATOM 646 N N . GLU A 1 81 ? -8.417 -30.457 15.773 1.00 81.81 81 GLU A N 1
ATOM 647 C CA . GLU A 1 81 ? -9.414 -30.129 16.784 1.00 81.81 81 GLU A CA 1
ATOM 648 C C . GLU A 1 81 ? -8.871 -28.964 17.616 1.00 81.81 81 GLU A C 1
ATOM 650 O O . GLU A 1 81 ? -7.974 -29.100 18.455 1.00 81.81 81 GLU A O 1
ATOM 655 N N . GLY A 1 82 ? -9.332 -27.767 17.269 1.00 78.19 82 GLY A N 1
ATOM 656 C CA . GLY A 1 82 ? -8.903 -26.547 17.915 1.00 78.19 82 GLY A CA 1
ATOM 657 C C . GLY A 1 82 ? -9.585 -26.439 19.267 1.00 78.19 82 GLY A C 1
ATOM 658 O O . GLY A 1 82 ? -10.716 -26.879 19.449 1.00 78.19 82 GLY A O 1
ATOM 659 N N . LEU A 1 83 ? -8.964 -25.725 20.205 1.00 73.38 83 LEU A N 1
ATOM 660 C CA . LEU A 1 83 ? -9.573 -25.371 21.499 1.00 73.38 83 LEU A CA 1
ATOM 661 C C . LEU A 1 83 ? -10.912 -24.600 21.378 1.00 73.38 83 LEU A C 1
ATOM 663 O O . LEU A 1 83 ? -11.571 -24.325 22.386 1.00 73.38 83 LEU A O 1
ATOM 667 N N . LEU A 1 84 ? -11.274 -24.214 20.152 1.00 65.94 84 LEU A N 1
ATOM 668 C CA . LEU A 1 84 ? -12.448 -23.440 19.775 1.00 65.94 84 LEU A CA 1
ATOM 669 C C . LEU A 1 84 ? -13.522 -24.265 19.045 1.00 65.94 84 LEU A C 1
ATOM 671 O O . LEU A 1 84 ? -14.633 -23.755 18.890 1.00 65.94 84 LEU A O 1
ATOM 675 N N . ASP A 1 85 ? -13.251 -25.510 18.640 1.00 67.38 85 ASP A N 1
ATOM 676 C CA . ASP A 1 85 ? -14.276 -26.350 18.015 1.00 67.38 85 ASP A CA 1
ATOM 677 C C . ASP A 1 85 ? -15.349 -26.731 19.047 1.00 67.38 85 ASP A C 1
ATOM 679 O O . ASP A 1 85 ? -15.067 -27.189 20.155 1.00 67.38 85 ASP A O 1
ATOM 683 N N . GLY A 1 86 ? -16.613 -26.460 18.710 1.00 75.38 86 GLY A N 1
ATOM 684 C CA . GLY A 1 86 ? -17.768 -26.733 19.574 1.00 75.38 86 GLY A CA 1
ATOM 685 C C . GLY A 1 86 ? -18.084 -25.671 20.636 1.00 75.38 86 GLY A C 1
ATOM 686 O O . GLY A 1 86 ? -19.001 -25.873 21.435 1.00 75.38 86 GLY A O 1
ATOM 687 N N . ARG A 1 87 ? -17.392 -24.522 20.661 1.00 66.12 87 ARG A N 1
ATOM 688 C CA . ARG A 1 87 ? -17.720 -23.414 21.579 1.00 66.12 87 ARG A CA 1
ATOM 689 C C . ARG A 1 87 ? -18.424 -22.276 20.849 1.00 66.12 87 ARG A C 1
ATOM 691 O O . ARG A 1 87 ? -17.933 -21.752 19.858 1.00 66.12 87 ARG A O 1
ATOM 698 N N . THR A 1 88 ? -19.575 -21.848 21.371 1.00 73.88 88 THR A N 1
ATOM 699 C CA . THR A 1 88 ? -20.246 -20.632 20.890 1.00 73.88 88 THR A CA 1
ATOM 700 C C . THR A 1 88 ? -19.431 -19.423 21.339 1.00 73.88 88 THR A C 1
ATOM 702 O O . THR A 1 88 ? -19.466 -19.039 22.507 1.00 73.88 88 THR A O 1
ATOM 705 N N . ILE A 1 89 ? -18.662 -18.836 20.424 1.00 65.81 89 ILE A N 1
ATOM 706 C CA . ILE A 1 89 ? -17.902 -17.619 20.700 1.00 65.81 89 ILE A CA 1
ATOM 707 C C . ILE A 1 89 ? -18.874 -16.440 20.630 1.00 65.81 89 ILE A C 1
ATOM 709 O O . ILE A 1 89 ? -19.151 -15.899 19.565 1.00 65.81 89 ILE A O 1
ATOM 713 N N . THR A 1 90 ? -19.430 -16.053 21.774 1.00 77.19 90 THR A N 1
ATOM 714 C CA . THR A 1 90 ? -20.072 -14.741 21.926 1.00 77.19 90 THR A CA 1
ATOM 715 C C . THR A 1 90 ? -18.999 -13.682 22.194 1.00 77.19 90 THR A C 1
ATOM 717 O O . THR A 1 90 ? -17.947 -14.004 22.755 1.00 77.19 90 THR A O 1
ATOM 720 N N . GLU A 1 91 ? -19.247 -12.415 21.841 1.00 72.94 91 GLU A N 1
ATOM 721 C CA . GLU A 1 91 ? -18.303 -11.299 22.070 1.00 72.94 91 GLU A CA 1
ATOM 722 C C . GLU A 1 91 ? -17.782 -11.244 23.520 1.00 72.94 91 GLU A C 1
ATOM 724 O O . GLU A 1 91 ? -16.608 -10.956 23.760 1.00 72.94 91 GLU A O 1
ATOM 729 N N . ALA A 1 92 ? -18.621 -11.619 24.493 1.00 67.81 92 ALA A N 1
ATOM 730 C CA . ALA A 1 92 ? -18.241 -11.714 25.902 1.00 67.81 92 ALA A CA 1
ATOM 731 C C . ALA A 1 92 ? -17.149 -12.769 26.156 1.00 67.81 92 ALA A C 1
ATOM 733 O O . ALA A 1 92 ? -16.212 -12.533 26.917 1.00 67.81 92 ALA A O 1
ATOM 734 N N . THR A 1 93 ? -17.233 -13.916 25.481 1.00 62.62 93 THR A N 1
ATOM 735 C CA . THR A 1 93 ? -16.288 -15.027 25.651 1.00 62.62 93 THR A CA 1
ATOM 736 C C . THR A 1 93 ? -14.931 -14.698 25.028 1.00 62.62 93 THR A C 1
ATOM 738 O O . THR A 1 93 ? -13.898 -15.066 25.589 1.00 62.62 93 THR A O 1
ATOM 741 N N . MET A 1 94 ? -14.926 -13.944 23.921 1.00 65.19 94 MET A N 1
ATOM 742 C CA . MET A 1 94 ? -13.717 -13.491 23.222 1.00 65.19 94 MET A CA 1
ATOM 743 C C . MET A 1 94 ? -12.915 -12.485 24.064 1.00 65.19 94 MET A C 1
ATOM 745 O O . MET A 1 94 ? -11.695 -12.602 24.191 1.00 65.19 94 MET A O 1
ATOM 749 N N . ALA A 1 95 ? -13.605 -11.551 24.732 1.00 65.81 95 ALA A N 1
ATOM 750 C CA . ALA A 1 95 ? -12.976 -10.607 25.656 1.00 65.81 95 ALA A CA 1
ATOM 751 C C . ALA A 1 95 ? -12.351 -11.306 26.878 1.00 65.81 95 ALA A C 1
ATOM 753 O O . ALA A 1 95 ? -11.319 -10.863 27.385 1.00 65.81 95 ALA A O 1
ATOM 754 N N . THR A 1 96 ? -12.945 -12.408 27.352 1.00 64.56 96 THR A N 1
ATOM 755 C CA . THR A 1 96 ? -12.412 -13.188 28.479 1.00 64.56 96 THR A CA 1
ATOM 756 C C . THR A 1 96 ? -11.231 -14.077 28.078 1.00 64.56 96 THR A C 1
ATOM 758 O O . THR A 1 96 ? -10.254 -14.136 28.824 1.00 64.56 96 THR A O 1
ATOM 761 N N . THR A 1 97 ? -11.272 -14.725 26.908 1.00 61.72 97 THR A N 1
ATOM 762 C CA . THR A 1 97 ? -10.171 -15.595 26.441 1.00 61.72 97 THR A CA 1
ATOM 763 C C . THR A 1 97 ? -8.927 -14.798 26.069 1.00 61.72 97 THR A C 1
ATOM 765 O O . THR A 1 97 ? -7.853 -15.121 26.569 1.00 61.72 97 THR A O 1
ATOM 768 N N . MET A 1 98 ? -9.061 -13.682 25.339 1.00 62.59 98 MET A N 1
ATOM 769 C CA . MET A 1 98 ? -7.906 -12.815 25.057 1.00 62.59 98 MET A CA 1
ATOM 770 C C . MET A 1 98 ? -7.232 -12.334 26.350 1.00 62.59 98 MET A C 1
ATOM 772 O O . MET A 1 98 ? -6.008 -12.312 26.446 1.00 62.59 98 MET A O 1
ATOM 776 N N . ARG A 1 99 ? -8.007 -12.008 27.393 1.00 62.00 99 ARG A N 1
ATOM 777 C CA . ARG A 1 99 ? -7.451 -11.558 28.679 1.00 62.00 99 ARG A CA 1
ATOM 778 C C . ARG A 1 99 ? -6.713 -12.668 29.440 1.00 62.00 99 ARG A C 1
ATOM 780 O O . ARG A 1 99 ? -5.786 -12.362 30.185 1.00 62.00 99 ARG A O 1
ATOM 787 N N . ALA A 1 100 ? -7.119 -13.926 29.266 1.00 60.19 100 ALA A N 1
ATOM 788 C CA . ALA A 1 100 ? -6.496 -15.081 29.908 1.00 60.19 100 ALA A CA 1
ATOM 789 C C . ALA A 1 100 ? -5.200 -15.521 29.203 1.00 60.19 100 ALA A C 1
ATOM 791 O O . ALA A 1 100 ? -4.233 -15.865 29.885 1.00 60.19 100 ALA A O 1
ATOM 792 N N . ASP A 1 101 ? -5.146 -15.440 27.872 1.00 56.66 101 ASP A N 1
ATOM 793 C CA . ASP A 1 101 ? -3.959 -15.832 27.099 1.00 56.66 101 ASP A CA 1
ATOM 794 C C . ASP A 1 101 ? -2.829 -14.800 27.226 1.00 56.66 101 ASP A C 1
ATOM 796 O O . ASP A 1 101 ? -1.678 -15.167 27.467 1.00 56.66 101 ASP A O 1
ATOM 800 N N . PHE A 1 102 ? -3.149 -13.499 27.260 1.00 57.50 102 PHE A N 1
ATOM 801 C CA . PHE A 1 102 ? -2.151 -12.464 27.576 1.00 57.50 102 PHE A CA 1
ATOM 802 C C . PHE A 1 102 ? -1.572 -12.580 28.996 1.00 57.50 102 PHE A C 1
ATOM 804 O O . PHE A 1 102 ? -0.476 -12.083 29.254 1.00 57.50 102 PHE A O 1
ATOM 811 N N . ALA A 1 103 ? -2.274 -13.238 29.925 1.00 59.75 103 ALA A N 1
ATOM 812 C CA . ALA A 1 103 ? -1.770 -13.476 31.275 1.00 59.75 103 ALA A CA 1
ATOM 813 C C . ALA A 1 103 ? -0.866 -14.720 31.375 1.00 59.75 103 ALA A C 1
ATOM 815 O O . ALA A 1 103 ? -0.111 -14.841 32.343 1.00 59.75 103 ALA A O 1
ATOM 816 N N . ARG A 1 104 ? -0.929 -15.645 30.404 1.00 56.44 104 ARG A N 1
ATOM 817 C CA . ARG A 1 104 ? -0.161 -16.901 30.421 1.00 56.44 104 ARG A CA 1
ATOM 818 C C . ARG A 1 104 ? 1.144 -16.859 29.635 1.00 56.44 104 ARG A C 1
ATOM 820 O O . ARG A 1 104 ? 2.034 -17.642 29.953 1.00 56.44 104 ARG A O 1
ATOM 827 N N . GLU A 1 105 ? 1.317 -15.924 28.707 1.00 47.91 105 GLU A N 1
ATOM 828 C CA . GLU A 1 105 ? 2.450 -15.951 27.775 1.00 47.91 105 GLU A CA 1
ATOM 829 C C . GLU A 1 105 ? 3.410 -14.765 27.951 1.00 47.91 105 GLU A C 1
ATOM 831 O O . GLU A 1 105 ? 3.693 -13.995 27.038 1.00 47.91 105 GLU A O 1
ATOM 836 N N . VAL A 1 106 ? 3.974 -14.623 29.151 1.00 56.28 106 VAL A N 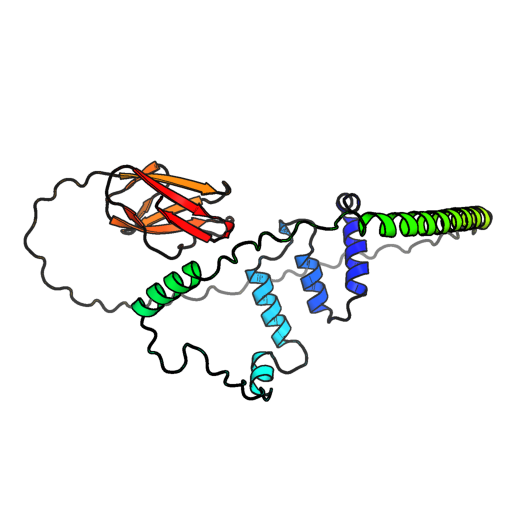1
ATOM 837 C CA . VAL A 1 106 ? 5.318 -14.043 29.269 1.00 56.28 106 VAL A CA 1
ATOM 838 C C . VAL A 1 106 ? 6.226 -15.189 29.692 1.00 56.28 106 VAL A C 1
ATOM 840 O O . VAL A 1 106 ? 6.192 -15.573 30.867 1.00 56.28 106 VAL A O 1
ATOM 843 N N . PRO A 1 107 ? 7.025 -15.771 28.776 1.00 55.34 107 PRO A N 1
ATOM 844 C CA . PRO A 1 107 ? 8.045 -16.729 29.160 1.00 55.34 107 PRO A CA 1
ATOM 845 C C . PRO A 1 107 ? 8.928 -16.027 30.187 1.00 55.34 107 PRO A C 1
ATOM 847 O O . PRO A 1 107 ? 9.616 -15.055 29.868 1.00 55.34 107 PRO A O 1
ATOM 850 N N . ARG A 1 108 ? 8.871 -16.462 31.451 1.00 55.41 108 ARG A N 1
ATOM 851 C CA . ARG A 1 108 ? 9.825 -15.996 32.459 1.00 55.41 108 ARG A CA 1
ATOM 852 C C . ARG A 1 108 ? 11.206 -16.289 31.879 1.00 55.41 108 ARG A C 1
ATOM 854 O O . ARG A 1 108 ? 11.472 -17.465 31.622 1.00 55.41 108 ARG A O 1
ATOM 861 N N . PRO A 1 109 ? 12.067 -15.280 31.655 1.00 52.25 109 PRO A N 1
ATOM 862 C CA . PRO A 1 109 ? 13.392 -15.524 31.117 1.00 52.25 109 PRO A CA 1
ATOM 863 C C . PRO A 1 109 ? 14.094 -16.470 32.082 1.00 52.25 109 PRO A C 1
ATOM 865 O O . PRO A 1 109 ? 14.376 -16.124 33.234 1.00 52.25 109 PRO A O 1
ATOM 868 N N . SER A 1 110 ? 14.295 -17.711 31.643 1.00 55.84 110 SER A N 1
ATOM 869 C CA . SER A 1 110 ? 14.982 -18.718 32.427 1.00 55.84 110 SER A CA 1
ATOM 870 C C . SER A 1 110 ? 16.370 -18.172 32.734 1.00 55.84 110 SER A C 1
ATOM 872 O O . SER A 1 110 ? 17.177 -17.934 31.836 1.00 55.84 110 SER A O 1
ATOM 874 N N . ARG A 1 111 ? 16.624 -17.949 34.023 1.00 52.34 111 ARG A N 1
ATOM 875 C CA . ARG A 1 111 ? 17.825 -17.358 34.633 1.00 52.34 111 ARG A CA 1
ATOM 876 C C . ARG A 1 111 ? 19.090 -18.231 34.480 1.00 52.34 111 ARG A C 1
ATOM 878 O O . ARG A 1 111 ? 19.909 -18.289 35.389 1.00 52.34 111 ARG A O 1
ATOM 885 N N . ARG A 1 112 ? 19.243 -18.941 33.358 1.00 49.94 112 ARG A N 1
ATOM 886 C CA . ARG A 1 112 ? 20.366 -19.849 33.067 1.00 49.94 112 ARG A CA 1
ATOM 887 C C . ARG A 1 112 ? 21.191 -19.483 31.827 1.00 49.94 112 ARG A C 1
ATOM 889 O O . ARG A 1 112 ? 22.126 -20.205 31.520 1.00 49.94 112 ARG A O 1
ATOM 896 N N . PHE A 1 113 ? 20.954 -18.344 31.173 1.00 49.84 113 PHE A N 1
ATOM 897 C CA . PHE A 1 113 ? 21.847 -17.842 30.114 1.00 49.84 113 PHE A CA 1
ATOM 898 C C . PHE A 1 113 ? 22.980 -16.967 30.684 1.00 49.84 113 PHE A C 1
ATOM 900 O O . PHE A 1 113 ? 23.121 -15.784 30.391 1.00 49.84 113 PHE A O 1
ATOM 907 N N . ARG A 1 114 ? 23.796 -17.562 31.555 1.00 53.88 114 ARG A N 1
ATOM 908 C CA . ARG A 1 114 ? 25.186 -17.146 31.762 1.00 53.88 114 ARG A CA 1
ATOM 909 C C . ARG A 1 114 ? 26.026 -18.385 31.509 1.00 53.88 114 ARG A C 1
ATOM 911 O O . ARG A 1 114 ? 26.178 -19.167 32.432 1.00 53.88 114 ARG A O 1
ATOM 918 N N . LEU A 1 115 ? 26.495 -18.573 30.279 1.00 56.12 115 LEU A N 1
ATOM 919 C CA . LEU A 1 115 ? 27.779 -19.201 29.959 1.00 56.12 115 LEU A CA 1
ATOM 920 C C . LEU A 1 115 ? 28.013 -19.121 28.436 1.00 56.12 115 LEU A C 1
ATOM 922 O O . LEU A 1 115 ? 27.126 -19.444 27.654 1.00 56.12 115 LEU A O 1
ATOM 926 N N . ASP A 1 116 ? 29.224 -18.696 28.072 1.00 49.38 116 ASP A N 1
ATOM 927 C CA . ASP A 1 116 ? 29.922 -18.962 26.804 1.00 49.38 116 ASP A CA 1
ATOM 928 C C . ASP A 1 116 ? 29.632 -18.173 25.513 1.00 49.38 116 ASP A C 1
ATOM 930 O O . ASP A 1 116 ? 29.602 -18.713 24.412 1.00 49.38 116 ASP A O 1
ATOM 934 N N . TRP A 1 117 ? 29.616 -16.839 25.599 1.00 49.28 117 TRP A N 1
ATOM 935 C CA . TRP A 1 117 ? 29.933 -16.001 24.424 1.00 49.28 117 TRP A CA 1
ATOM 936 C C . TRP A 1 117 ? 31.445 -15.850 24.154 1.00 49.28 117 TRP A C 1
ATOM 938 O O . TRP A 1 117 ? 31.832 -15.308 23.123 1.00 49.28 117 TRP A O 1
ATOM 948 N N . GLY A 1 118 ? 32.317 -16.340 25.045 1.00 53.09 118 GLY A N 1
ATOM 949 C CA . GLY A 1 118 ? 33.773 -16.195 24.915 1.00 53.09 118 GLY A CA 1
ATOM 950 C C . GLY A 1 118 ? 34.414 -17.088 23.846 1.00 53.09 118 GLY A C 1
ATOM 951 O O . GLY A 1 118 ? 35.440 -16.720 23.285 1.00 53.09 118 GLY A O 1
ATOM 952 N N . VAL A 1 119 ? 33.805 -18.231 23.519 1.00 55.12 119 VAL A N 1
ATOM 953 C CA . VAL A 1 119 ? 34.397 -19.213 22.589 1.00 55.12 119 VAL A CA 1
ATOM 954 C C . VAL A 1 119 ? 33.976 -18.969 21.133 1.00 55.12 119 VAL A C 1
ATOM 956 O O . VAL A 1 119 ? 34.760 -19.209 20.218 1.00 55.12 119 VAL A O 1
ATOM 959 N N . VAL A 1 120 ? 32.786 -18.408 20.888 1.00 52.03 120 VAL A N 1
ATOM 960 C CA . VAL A 1 120 ? 32.273 -18.206 19.516 1.00 52.03 120 VAL A CA 1
ATOM 961 C C . VAL A 1 120 ? 32.946 -17.022 18.804 1.00 52.03 120 VAL A C 1
ATOM 963 O O . VAL A 1 120 ? 33.156 -17.073 17.595 1.00 52.03 120 VAL A O 1
ATOM 966 N N . PHE A 1 121 ? 33.380 -15.985 19.529 1.00 50.22 121 PHE A N 1
ATOM 967 C CA . PHE A 1 121 ? 34.110 -14.868 18.910 1.00 50.22 121 PHE A CA 1
ATOM 968 C C . PHE A 1 121 ? 35.592 -15.163 18.624 1.00 50.22 121 PHE A C 1
ATOM 970 O O . PHE A 1 121 ? 36.224 -14.410 17.886 1.00 50.22 121 PHE A O 1
ATOM 977 N N . GLY A 1 122 ? 36.151 -16.261 19.146 1.00 47.03 122 GLY A N 1
ATOM 978 C CA . GLY A 1 122 ? 37.548 -16.635 18.902 1.00 47.03 122 GLY A CA 1
ATOM 979 C C . GLY A 1 122 ? 37.799 -17.287 17.538 1.00 47.03 122 GLY A C 1
ATOM 980 O O . GLY A 1 122 ? 38.883 -17.140 16.981 1.00 47.03 122 GLY A O 1
ATOM 981 N N . THR A 1 123 ? 36.811 -17.983 16.966 1.00 49.12 123 THR A N 1
ATOM 982 C CA . THR A 1 123 ? 37.007 -18.792 15.746 1.00 49.12 123 THR A CA 1
ATOM 983 C C . THR A 1 123 ? 36.590 -18.092 14.453 1.00 49.12 123 THR A C 1
ATOM 985 O O . THR A 1 123 ? 37.107 -18.425 13.391 1.00 49.12 123 THR A O 1
ATOM 988 N N . VAL A 1 124 ? 35.722 -17.074 14.510 1.00 49.25 124 VAL A N 1
ATOM 989 C CA . VAL A 1 124 ? 35.326 -16.302 13.313 1.00 49.25 124 VAL A CA 1
ATOM 990 C C . VAL A 1 124 ? 36.404 -15.284 12.904 1.00 49.25 124 VAL A C 1
ATOM 992 O O . VAL A 1 124 ? 36.540 -14.957 11.726 1.00 49.25 124 VAL A O 1
ATOM 995 N N . GLY A 1 125 ? 37.235 -14.827 13.849 1.00 48.94 125 GLY A N 1
ATOM 996 C CA . GLY A 1 125 ? 38.297 -13.852 13.578 1.00 48.94 125 GLY A CA 1
ATOM 997 C C . GLY A 1 125 ? 39.430 -14.372 12.683 1.00 48.94 125 GLY A C 1
ATOM 998 O O . GLY A 1 125 ? 40.026 -13.598 11.937 1.00 48.94 125 GLY A O 1
ATOM 999 N N . THR A 1 126 ? 39.718 -15.676 12.696 1.00 52.75 126 THR A N 1
ATOM 1000 C CA . THR A 1 126 ? 40.853 -16.243 11.946 1.00 52.75 126 THR A CA 1
ATOM 1001 C C . THR A 1 126 ? 40.533 -16.519 10.474 1.00 52.75 126 THR A C 1
ATOM 1003 O O . THR A 1 126 ? 41.422 -16.400 9.632 1.00 52.75 126 THR A O 1
ATOM 1006 N N . LEU A 1 127 ? 39.272 -16.789 10.120 1.00 52.28 127 LEU A N 1
ATOM 1007 C CA . LEU A 1 127 ? 38.859 -16.977 8.719 1.00 52.28 127 LEU A CA 1
ATOM 1008 C C . LEU A 1 127 ? 38.814 -15.658 7.927 1.00 52.28 127 LEU A C 1
ATOM 1010 O O . LEU A 1 127 ? 39.120 -15.647 6.735 1.00 52.28 127 LEU A O 1
ATOM 1014 N N . ALA A 1 128 ? 38.510 -14.533 8.582 1.00 54.25 128 ALA A N 1
ATOM 1015 C CA . ALA A 1 128 ? 38.438 -13.227 7.924 1.00 54.25 128 ALA A CA 1
ATOM 1016 C C . ALA A 1 128 ? 39.805 -12.729 7.408 1.00 54.25 128 ALA A C 1
ATOM 1018 O O . ALA A 1 128 ? 39.875 -12.107 6.347 1.00 54.25 128 ALA A O 1
ATOM 1019 N N . LEU A 1 129 ? 40.903 -13.046 8.105 1.00 57.41 129 LEU A N 1
ATOM 1020 C CA . LEU A 1 129 ? 42.252 -12.660 7.670 1.00 57.41 129 LEU A CA 1
ATOM 1021 C C . LEU A 1 129 ? 42.730 -13.450 6.442 1.00 57.41 129 LEU A C 1
ATOM 1023 O O . LEU A 1 129 ? 43.379 -12.876 5.570 1.00 57.41 129 LEU A O 1
ATOM 1027 N N . ALA A 1 130 ? 42.368 -14.730 6.319 1.00 57.91 130 ALA A N 1
ATOM 1028 C CA . ALA A 1 130 ? 42.759 -15.545 5.167 1.00 57.91 130 ALA A CA 1
ATOM 1029 C C . ALA A 1 130 ? 42.062 -15.092 3.870 1.00 57.91 130 ALA A C 1
ATOM 1031 O O . ALA A 1 130 ? 42.702 -14.999 2.822 1.00 57.91 130 ALA A O 1
ATOM 1032 N N . VAL A 1 131 ? 40.773 -14.736 3.941 1.00 69.69 131 VAL A N 1
ATOM 1033 C CA . VAL A 1 131 ? 40.019 -14.241 2.774 1.00 69.69 131 VAL A CA 1
ATOM 1034 C C . VAL A 1 131 ? 40.541 -12.875 2.316 1.00 69.69 131 VAL A C 1
ATOM 1036 O O . VAL A 1 131 ? 40.688 -12.648 1.116 1.00 69.69 131 VAL A O 1
ATOM 1039 N N . GLY A 1 132 ? 40.902 -11.988 3.251 1.00 66.50 132 GLY A N 1
ATOM 1040 C CA . GLY A 1 132 ? 41.458 -10.672 2.922 1.00 66.50 132 GLY A CA 1
ATOM 1041 C C . GLY A 1 132 ? 42.758 -10.741 2.110 1.00 66.50 132 GLY A C 1
ATOM 1042 O O . GLY A 1 132 ? 42.921 -9.988 1.150 1.00 66.50 132 GLY A O 1
ATOM 1043 N N . VAL A 1 133 ? 43.656 -11.679 2.433 1.00 76.81 133 VAL A N 1
ATOM 1044 C CA . VAL A 1 133 ? 44.929 -11.852 1.708 1.00 76.81 133 VAL A CA 1
ATOM 1045 C C . VAL A 1 133 ? 44.698 -12.360 0.283 1.00 76.81 133 VAL A C 1
ATOM 1047 O O . VAL A 1 133 ? 45.309 -11.848 -0.654 1.00 76.81 133 VAL A O 1
ATOM 1050 N N . VAL A 1 134 ? 43.781 -13.313 0.090 1.00 78.12 134 VAL A N 1
ATOM 1051 C CA . VAL A 1 134 ? 43.470 -13.851 -1.245 1.00 78.12 134 VAL A CA 1
ATOM 1052 C C . VAL A 1 134 ? 42.842 -12.779 -2.139 1.00 78.12 134 VAL A C 1
ATOM 1054 O O . VAL A 1 134 ? 43.261 -12.624 -3.285 1.00 78.12 134 VAL A O 1
ATOM 1057 N N . VAL A 1 135 ? 41.899 -11.986 -1.616 1.00 79.12 135 VAL A N 1
ATOM 1058 C CA . VAL A 1 135 ? 41.273 -10.883 -2.371 1.00 79.12 135 VAL A CA 1
ATOM 1059 C C . VAL A 1 135 ? 42.291 -9.788 -2.705 1.00 79.12 135 VAL A C 1
ATOM 1061 O O . VAL A 1 135 ? 42.280 -9.267 -3.819 1.00 79.12 135 VAL A O 1
ATOM 1064 N N . GLY A 1 136 ? 43.215 -9.482 -1.788 1.00 81.62 136 GLY A N 1
ATOM 1065 C CA . GLY A 1 136 ? 44.301 -8.532 -2.035 1.00 81.62 136 GLY A CA 1
ATOM 1066 C C . GLY A 1 136 ? 45.228 -8.966 -3.176 1.00 81.62 136 GLY A C 1
ATOM 1067 O O . GLY A 1 136 ? 45.502 -8.175 -4.078 1.00 81.62 136 GLY A O 1
ATOM 1068 N N . ILE A 1 137 ? 45.658 -10.234 -3.189 1.00 83.25 137 ILE A N 1
ATOM 1069 C CA . ILE A 1 137 ? 46.518 -10.780 -4.255 1.00 83.25 137 ILE A CA 1
ATOM 1070 C C . ILE A 1 137 ? 45.779 -10.794 -5.600 1.00 83.25 137 ILE A C 1
ATOM 1072 O O . ILE A 1 137 ? 46.352 -10.412 -6.623 1.00 83.25 137 ILE A O 1
ATOM 1076 N N . LEU A 1 138 ? 44.496 -11.173 -5.604 1.00 85.94 138 LEU A N 1
ATOM 1077 C CA . LEU A 1 138 ? 43.681 -11.176 -6.819 1.00 85.94 138 LEU A CA 1
ATOM 1078 C C . LEU A 1 138 ? 43.510 -9.758 -7.387 1.00 85.94 138 LEU A C 1
ATOM 1080 O O . LEU A 1 138 ? 43.625 -9.560 -8.594 1.00 85.94 138 LEU A O 1
ATOM 1084 N N . GLY A 1 139 ? 43.301 -8.763 -6.519 1.00 82.38 139 GLY A N 1
ATOM 1085 C CA . GLY A 1 139 ? 43.192 -7.358 -6.912 1.00 82.38 139 GLY A CA 1
ATOM 1086 C C . GLY A 1 139 ? 44.463 -6.823 -7.577 1.00 82.38 139 GLY A C 1
ATOM 1087 O O . GLY A 1 139 ? 44.379 -6.159 -8.609 1.00 82.38 139 GLY A O 1
ATOM 1088 N N . VAL A 1 140 ? 45.643 -7.164 -7.043 1.00 82.88 140 VAL A N 1
ATOM 1089 C CA . VAL A 1 140 ? 46.934 -6.763 -7.634 1.00 82.88 140 VAL A CA 1
ATOM 1090 C C . VAL A 1 140 ? 47.155 -7.422 -8.999 1.00 82.88 140 VAL A C 1
ATOM 1092 O O . VAL A 1 140 ? 47.608 -6.756 -9.929 1.00 82.88 140 VAL A O 1
ATOM 1095 N N . LEU A 1 141 ? 46.789 -8.698 -9.157 1.00 84.56 141 LEU A N 1
ATOM 1096 C CA . LEU A 1 141 ? 46.899 -9.396 -10.444 1.00 84.56 141 LEU A CA 1
ATOM 1097 C C . LEU A 1 141 ? 45.964 -8.808 -11.508 1.00 84.56 141 LEU A C 1
ATOM 1099 O O . LEU A 1 141 ? 46.396 -8.591 -12.638 1.00 84.56 141 LEU A O 1
ATOM 1103 N N . VAL A 1 142 ? 44.713 -8.498 -11.154 1.00 84.38 142 VAL A N 1
ATOM 1104 C CA . VAL A 1 142 ? 43.749 -7.884 -12.084 1.00 84.38 142 VAL A CA 1
ATOM 1105 C C . VAL A 1 142 ? 44.184 -6.472 -12.479 1.00 84.38 142 VAL A C 1
ATOM 1107 O O . VAL A 1 142 ? 44.128 -6.128 -13.658 1.00 84.38 142 VAL A O 1
ATOM 1110 N N . ALA A 1 143 ? 44.679 -5.671 -11.529 1.00 77.31 143 ALA A N 1
ATOM 1111 C CA . ALA A 1 143 ? 45.207 -4.340 -11.820 1.00 77.31 143 ALA A CA 1
ATOM 1112 C C . ALA A 1 143 ? 46.432 -4.402 -12.750 1.00 77.31 143 ALA A C 1
ATOM 1114 O O . ALA A 1 143 ? 46.508 -3.639 -13.712 1.00 77.31 143 ALA A O 1
ATOM 1115 N N . GLY A 1 144 ? 47.349 -5.350 -12.520 1.00 77.38 144 GLY A N 1
ATOM 1116 C CA . GLY A 1 144 ? 48.489 -5.590 -13.408 1.00 77.38 144 GLY A CA 1
ATOM 1117 C C . GLY A 1 144 ? 48.065 -6.000 -14.823 1.00 77.38 144 GLY A C 1
ATOM 1118 O O . GLY A 1 144 ? 48.612 -5.490 -15.801 1.00 77.38 144 GLY A O 1
ATOM 1119 N 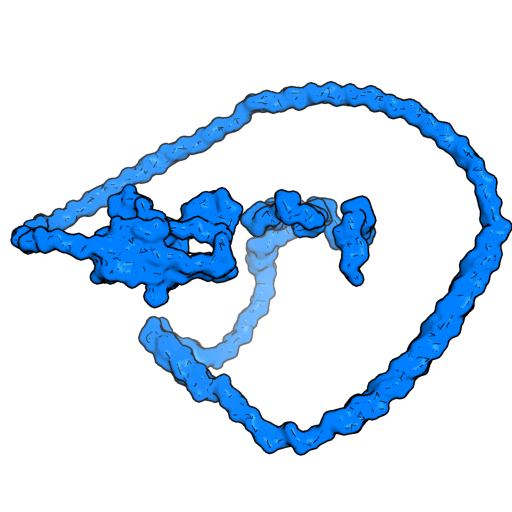N . LEU A 1 145 ? 47.046 -6.857 -14.947 1.00 77.75 145 LEU A N 1
ATOM 1120 C CA . LEU A 1 145 ? 46.521 -7.293 -16.245 1.00 77.75 145 LEU A CA 1
ATOM 1121 C C . LEU A 1 145 ? 45.830 -6.150 -17.009 1.00 77.75 145 LEU A C 1
ATOM 1123 O O . LEU A 1 145 ? 45.999 -6.022 -18.221 1.00 77.75 145 LEU A O 1
ATOM 1127 N N . ALA A 1 146 ? 45.084 -5.295 -16.303 1.00 74.69 146 ALA A N 1
ATOM 1128 C CA . ALA A 1 146 ? 44.422 -4.131 -16.890 1.00 74.69 146 ALA A CA 1
ATOM 1129 C C . ALA A 1 146 ? 45.433 -3.094 -17.404 1.00 74.69 146 ALA A C 1
ATOM 1131 O O . ALA A 1 146 ? 45.260 -2.553 -18.496 1.00 74.69 146 ALA A O 1
ATOM 1132 N N . MET A 1 147 ? 46.518 -2.866 -16.657 1.00 75.19 147 MET A N 1
ATOM 1133 C CA . MET A 1 147 ? 47.594 -1.962 -17.071 1.00 75.19 147 MET A CA 1
ATOM 1134 C C . MET A 1 147 ? 48.352 -2.497 -18.296 1.00 75.19 147 MET A C 1
ATOM 1136 O O . MET A 1 147 ? 48.750 -1.722 -19.162 1.00 75.19 147 MET A O 1
ATOM 1140 N N . TYR A 1 148 ? 48.503 -3.821 -18.412 1.00 75.25 148 TYR A N 1
ATOM 1141 C CA . TYR A 1 148 ? 49.152 -4.455 -19.563 1.00 75.25 148 TYR A CA 1
ATOM 1142 C C . TYR A 1 148 ? 48.331 -4.308 -20.857 1.00 75.25 148 TYR A C 1
ATOM 1144 O O . TYR A 1 148 ? 48.881 -3.991 -21.913 1.00 75.25 148 TYR A O 1
ATOM 1152 N N . ASN A 1 149 ? 47.004 -4.449 -20.775 1.00 69.12 149 ASN A N 1
ATOM 1153 C CA . ASN A 1 149 ? 46.122 -4.380 -21.947 1.00 69.12 149 ASN A CA 1
ATOM 1154 C C . ASN A 1 149 ? 45.891 -2.954 -22.486 1.00 69.12 149 ASN A C 1
ATOM 1156 O O . ASN A 1 149 ? 45.377 -2.788 -23.591 1.00 69.12 149 ASN A O 1
ATOM 1160 N N . GLN A 1 150 ? 46.297 -1.917 -21.747 1.00 61.84 150 GLN A N 1
ATOM 1161 C CA . GLN A 1 150 ? 46.097 -0.515 -22.132 1.00 61.84 150 GLN A CA 1
ATOM 1162 C C . GLN A 1 150 ? 47.053 -0.013 -23.232 1.00 61.84 150 GLN A C 1
ATOM 1164 O O . GLN A 1 150 ? 46.923 1.120 -23.687 1.00 61.84 150 GLN A O 1
ATOM 1169 N N . THR A 1 151 ? 47.987 -0.845 -23.706 1.00 59.62 151 THR A N 1
ATOM 1170 C CA . THR A 1 151 ? 48.929 -0.487 -24.787 1.00 59.62 151 THR A CA 1
ATOM 1171 C C . THR A 1 151 ? 48.395 -0.732 -26.203 1.00 59.62 151 THR A C 1
ATOM 1173 O O . THR A 1 151 ? 49.066 -0.394 -27.175 1.00 59.62 151 THR A O 1
ATOM 1176 N N . SER A 1 152 ? 47.170 -1.243 -26.350 1.00 57.59 152 SER A N 1
ATOM 1177 C CA . SER A 1 152 ? 46.548 -1.488 -27.658 1.00 57.59 152 SER A CA 1
ATOM 1178 C C . SER A 1 152 ? 45.410 -0.497 -27.906 1.00 57.59 152 SER A C 1
ATOM 1180 O O . SER A 1 152 ? 44.249 -0.805 -27.652 1.00 57.59 152 SER A O 1
ATOM 1182 N N . ALA A 1 153 ? 45.724 0.712 -28.371 1.00 58.78 153 ALA A N 1
ATOM 1183 C CA . ALA A 1 153 ? 44.695 1.664 -28.788 1.00 58.78 153 ALA A CA 1
ATOM 1184 C C . ALA A 1 153 ? 44.119 1.256 -30.162 1.00 58.78 153 ALA A C 1
ATOM 1186 O O . ALA A 1 153 ? 44.873 1.219 -31.139 1.00 58.78 153 ALA A O 1
ATOM 1187 N N . PRO A 1 154 ? 42.810 0.964 -30.291 1.00 58.97 154 PRO A N 1
ATOM 1188 C CA . PRO A 1 154 ? 42.184 0.817 -31.596 1.00 58.97 154 PRO A CA 1
ATOM 1189 C C . PRO A 1 154 ? 42.000 2.193 -32.252 1.00 58.97 154 PRO A C 1
ATOM 1191 O O . PRO A 1 154 ? 41.534 3.149 -31.632 1.00 58.97 154 PRO A O 1
ATOM 1194 N N . VAL A 1 155 ? 42.363 2.283 -33.532 1.00 57.88 155 VAL A N 1
ATOM 1195 C CA . VAL A 1 155 ? 42.122 3.445 -34.395 1.00 57.88 155 VAL A CA 1
ATOM 1196 C C . VAL A 1 155 ? 40.611 3.659 -34.518 1.00 57.88 155 VAL A C 1
ATOM 1198 O O . VAL A 1 155 ? 39.897 2.832 -35.084 1.00 57.88 155 VAL A O 1
ATOM 1201 N N . ALA A 1 156 ? 40.119 4.766 -33.960 1.00 47.16 156 ALA A N 1
ATOM 1202 C CA . ALA A 1 156 ? 38.713 5.140 -34.010 1.00 47.16 156 ALA A CA 1
ATOM 1203 C C . ALA A 1 156 ? 38.306 5.480 -35.453 1.00 47.16 156 ALA A C 1
ATOM 1205 O O . ALA A 1 156 ? 38.737 6.483 -36.021 1.00 47.16 156 ALA A O 1
ATOM 1206 N N . THR A 1 157 ? 37.465 4.635 -36.047 1.00 61.84 157 THR A N 1
ATOM 1207 C CA . THR A 1 157 ? 36.806 4.921 -37.325 1.00 61.84 157 THR A CA 1
ATOM 1208 C C . THR A 1 157 ? 35.580 5.776 -37.026 1.00 61.84 157 THR A C 1
ATOM 1210 O O . THR A 1 157 ? 34.642 5.312 -36.382 1.00 61.84 157 THR A O 1
ATOM 1213 N N . ALA A 1 158 ? 35.605 7.042 -37.440 1.00 47.00 158 ALA A N 1
ATOM 1214 C CA . ALA A 1 158 ? 34.478 7.953 -37.286 1.00 47.00 158 ALA A CA 1
ATOM 1215 C C . ALA A 1 158 ? 33.311 7.494 -38.176 1.00 47.00 158 ALA A C 1
ATOM 1217 O O . ALA A 1 158 ? 33.383 7.574 -39.402 1.00 47.00 158 ALA A O 1
ATOM 1218 N N . ILE A 1 159 ? 32.238 7.003 -37.555 1.00 57.69 159 ILE A N 1
ATOM 1219 C CA . ILE A 1 159 ? 30.973 6.713 -38.232 1.00 57.69 159 ILE A CA 1
ATOM 1220 C C . ILE A 1 159 ? 30.189 8.026 -38.313 1.00 57.69 159 ILE A C 1
ATOM 1222 O O . ILE A 1 159 ? 29.797 8.596 -37.298 1.00 57.69 159 ILE A O 1
ATOM 1226 N N . VAL A 1 160 ? 29.988 8.513 -39.536 1.00 60.38 160 VAL A N 1
ATOM 1227 C CA . VAL A 1 160 ? 29.106 9.641 -39.854 1.00 60.38 160 VAL A CA 1
ATOM 1228 C C . VAL A 1 160 ? 27.658 9.169 -39.697 1.00 60.38 160 VAL A C 1
ATOM 1230 O O . VAL A 1 160 ? 27.223 8.280 -40.428 1.00 60.38 160 VAL A O 1
ATOM 1233 N N . LEU A 1 161 ? 26.921 9.737 -38.736 1.00 67.81 161 LEU A N 1
ATOM 1234 C CA . LEU A 1 161 ? 25.487 9.477 -38.585 1.00 67.81 161 LEU A CA 1
ATOM 1235 C C . LEU A 1 161 ? 24.680 10.180 -39.699 1.00 67.81 161 LEU A C 1
ATOM 1237 O O . LEU A 1 161 ? 24.975 11.333 -40.026 1.00 67.81 161 LEU A O 1
ATOM 1241 N N . PRO A 1 162 ? 23.649 9.523 -40.261 1.00 77.06 162 PRO A N 1
ATOM 1242 C CA . PRO A 1 162 ? 22.709 10.138 -41.193 1.00 77.06 162 PRO A CA 1
ATOM 1243 C C . PRO A 1 162 ? 21.759 11.130 -40.488 1.00 77.06 162 PRO A C 1
ATOM 1245 O O . PRO A 1 162 ? 21.494 10.982 -39.293 1.00 77.06 162 PRO A O 1
ATOM 1248 N N . PRO A 1 163 ? 21.233 12.134 -41.217 1.00 73.81 163 PRO A N 1
ATOM 1249 C CA . PRO A 1 163 ? 20.363 13.166 -40.661 1.00 73.81 163 PRO A CA 1
ATOM 1250 C C . PRO A 1 163 ? 18.996 12.617 -40.227 1.00 73.81 163 PRO A C 1
ATOM 1252 O O . PRO A 1 163 ? 18.358 11.830 -40.927 1.00 73.81 163 PRO A O 1
ATOM 1255 N N . GLU A 1 164 ? 18.574 13.084 -39.057 1.00 69.12 164 GLU A N 1
ATOM 1256 C CA . GLU A 1 164 ? 17.321 12.806 -38.355 1.00 69.12 164 GLU A CA 1
ATOM 1257 C C . GLU A 1 164 ? 16.081 13.192 -39.198 1.00 69.12 164 GLU A C 1
ATOM 1259 O O . GLU A 1 164 ? 16.017 14.315 -39.711 1.00 69.12 164 GLU A O 1
ATOM 1264 N N . PRO A 1 165 ? 15.093 12.292 -39.392 1.00 64.69 165 PRO A N 1
ATOM 1265 C CA . PRO A 1 165 ? 13.866 12.615 -40.113 1.00 64.69 165 PRO A CA 1
ATOM 1266 C C . PRO A 1 165 ? 12.906 13.466 -39.267 1.00 64.69 165 PRO A C 1
ATOM 1268 O O . PRO A 1 165 ? 12.741 13.262 -38.068 1.00 64.69 165 PRO A O 1
ATOM 1271 N N . ALA A 1 166 ? 12.261 14.415 -39.948 1.00 71.19 166 ALA A N 1
ATOM 1272 C CA . ALA A 1 166 ? 11.358 15.430 -39.414 1.00 71.19 166 ALA A CA 1
ATOM 1273 C C . ALA A 1 166 ? 10.210 14.883 -38.531 1.00 71.19 166 ALA A C 1
ATOM 1275 O O . ALA A 1 166 ? 9.720 13.775 -38.768 1.00 71.19 166 ALA A O 1
ATOM 1276 N N . PRO A 1 167 ? 9.718 15.682 -37.560 1.00 64.75 167 PRO A N 1
ATOM 1277 C CA . PRO A 1 167 ? 8.649 15.271 -36.656 1.00 64.75 167 PRO A CA 1
ATOM 1278 C C . PRO A 1 167 ? 7.324 15.047 -37.398 1.00 64.75 167 PRO A C 1
ATOM 1280 O O . PRO A 1 167 ? 6.817 15.923 -38.102 1.00 64.75 167 PRO A O 1
ATOM 1283 N N . LEU A 1 168 ? 6.762 13.852 -37.205 1.00 61.28 168 LEU A N 1
ATOM 1284 C CA . LEU A 1 168 ? 5.417 13.473 -37.630 1.00 61.28 168 LEU A CA 1
ATOM 1285 C C . LEU A 1 168 ? 4.359 14.250 -36.837 1.00 61.28 168 LEU A C 1
ATOM 1287 O O . LEU A 1 168 ? 4.469 14.444 -35.628 1.00 61.28 168 LEU A O 1
ATOM 1291 N N . ALA A 1 169 ? 3.339 14.683 -37.573 1.00 52.00 169 ALA A N 1
ATOM 1292 C CA . ALA A 1 169 ? 2.238 15.516 -37.128 1.00 52.00 169 ALA A CA 1
ATOM 1293 C C . ALA A 1 169 ? 1.482 14.948 -35.918 1.00 52.00 169 ALA A C 1
ATOM 1295 O O . ALA A 1 169 ? 1.136 13.768 -35.854 1.00 52.00 169 ALA A O 1
ATOM 1296 N N . THR A 1 170 ? 1.175 15.853 -34.996 1.00 45.06 170 THR A N 1
ATOM 1297 C CA . THR A 1 170 ? 0.246 15.704 -33.881 1.00 45.06 170 THR A CA 1
ATOM 1298 C C . THR A 1 170 ? -1.130 15.279 -34.399 1.00 45.06 170 THR A C 1
ATOM 1300 O O . THR A 1 170 ? -1.781 16.027 -35.127 1.00 45.06 170 THR A O 1
ATOM 1303 N N . LEU A 1 171 ? -1.578 14.079 -34.024 1.00 48.53 171 LEU A N 1
ATOM 1304 C CA . LEU A 1 171 ? -2.970 13.666 -34.176 1.00 48.53 171 LEU A CA 1
ATOM 1305 C C . LEU A 1 171 ? -3.773 14.225 -33.000 1.00 48.53 171 LEU A C 1
ATOM 1307 O O . LEU A 1 171 ? -3.596 13.820 -31.853 1.00 48.53 171 LEU A O 1
ATOM 1311 N N . ASP A 1 172 ? -4.631 15.180 -33.334 1.00 50.78 172 ASP A N 1
ATOM 1312 C CA . ASP A 1 172 ? -5.711 15.711 -32.514 1.00 50.78 172 ASP A CA 1
ATOM 1313 C C . ASP A 1 172 ? -6.736 14.594 -32.259 1.00 50.78 172 ASP A C 1
ATOM 1315 O O . ASP A 1 172 ? -7.443 14.158 -33.172 1.00 50.78 172 ASP A O 1
ATOM 1319 N N . ILE A 1 173 ? -6.759 14.062 -31.034 1.00 52.34 173 ILE A N 1
ATOM 1320 C CA . ILE A 1 173 ? -7.794 13.125 -30.592 1.00 52.34 173 ILE A CA 1
ATOM 1321 C C . ILE A 1 173 ? -8.822 13.944 -29.824 1.00 52.34 173 ILE A C 1
ATOM 1323 O O . ILE A 1 173 ? -8.642 14.274 -28.650 1.00 52.34 173 ILE A O 1
ATOM 1327 N N . GLY A 1 174 ? -9.896 14.266 -30.538 1.00 40.59 174 GLY A N 1
ATOM 1328 C CA . GLY A 1 174 ? -11.077 14.916 -30.008 1.00 40.59 174 GLY A CA 1
ATOM 1329 C C . GLY A 1 174 ? -11.679 14.170 -28.817 1.00 40.59 174 GLY A C 1
ATOM 1330 O O . GLY A 1 174 ? -11.819 12.949 -28.800 1.00 40.59 174 GLY A O 1
ATOM 1331 N N . GLU A 1 175 ? -12.023 14.965 -27.809 1.00 54.19 175 GLU A N 1
ATOM 1332 C CA . GLU A 1 175 ? -13.389 15.117 -27.311 1.00 54.19 175 GLU A CA 1
ATOM 1333 C C . GLU A 1 175 ? -14.347 13.950 -27.596 1.00 54.19 175 GLU A C 1
ATOM 1335 O O . GLU A 1 175 ? -14.753 13.741 -28.735 1.00 54.19 175 GLU A O 1
ATOM 1340 N N . LEU A 1 176 ? -14.737 13.248 -26.522 1.00 53.03 176 LEU A N 1
ATOM 1341 C CA . LEU A 1 176 ? -16.087 12.744 -26.211 1.00 53.03 176 LEU A CA 1
ATOM 1342 C C . LEU A 1 176 ? -15.972 11.523 -25.290 1.00 53.03 176 LEU A C 1
ATOM 1344 O O . LEU A 1 176 ? -15.838 10.425 -25.803 1.00 53.03 176 LEU A O 1
ATOM 1348 N N . VAL A 1 177 ? -16.143 11.666 -23.967 1.00 50.56 177 VAL A N 1
ATOM 1349 C CA . VAL A 1 177 ? -16.898 10.675 -23.167 1.00 50.56 177 VAL A CA 1
ATOM 1350 C C . VAL A 1 177 ? -17.539 11.366 -21.958 1.00 50.56 177 VAL A C 1
ATOM 1352 O O . VAL A 1 177 ? -16.904 12.068 -21.178 1.00 50.56 177 VAL A O 1
ATOM 1355 N N . GLN A 1 178 ? -18.847 11.155 -21.859 1.00 47.78 178 GLN A N 1
ATOM 1356 C CA . GLN A 1 178 ? -19.811 11.744 -20.941 1.00 47.78 178 GLN A CA 1
ATOM 1357 C C . GLN A 1 178 ? -19.692 11.242 -19.494 1.00 47.78 178 GLN A C 1
ATOM 1359 O O . GLN A 1 178 ? -19.389 10.081 -19.230 1.00 47.78 178 GLN A O 1
ATOM 1364 N N . ALA A 1 179 ? -20.067 12.120 -18.563 1.00 49.69 179 ALA A N 1
ATOM 1365 C CA . ALA A 1 179 ? -20.290 11.814 -17.155 1.00 49.69 179 ALA A CA 1
ATOM 1366 C C . ALA A 1 179 ? -21.464 10.830 -16.945 1.00 49.69 179 ALA A C 1
ATOM 1368 O O . ALA A 1 179 ? -22.538 11.028 -17.527 1.00 49.69 179 ALA A O 1
ATOM 1369 N N . PRO A 1 180 ? -21.342 9.824 -16.058 1.00 57.81 180 PRO A N 1
ATOM 1370 C CA . PRO A 1 180 ? -22.487 9.031 -15.646 1.00 57.81 180 PRO A CA 1
ATOM 1371 C C . PRO A 1 180 ? -23.347 9.748 -14.594 1.00 57.81 180 PRO A C 1
ATOM 1373 O O . PRO A 1 180 ? -22.882 10.378 -13.644 1.00 57.81 180 PRO A O 1
ATOM 1376 N N . ARG A 1 181 ? -24.654 9.612 -14.821 1.00 43.44 181 ARG A N 1
ATOM 1377 C CA . ARG A 1 181 ? -25.794 10.138 -14.069 1.00 43.44 181 ARG A CA 1
ATOM 1378 C C . ARG A 1 181 ? -25.753 9.793 -12.576 1.00 43.44 181 ARG A C 1
ATOM 1380 O O . ARG A 1 181 ? -25.624 8.636 -12.191 1.00 43.44 181 ARG A O 1
ATOM 1387 N N . SER A 1 182 ? -26.036 10.806 -11.758 1.00 48.00 182 SER A N 1
ATOM 1388 C CA . SER A 1 182 ? -26.457 10.673 -10.361 1.00 48.00 182 SER A CA 1
ATOM 1389 C C . SER A 1 182 ? -27.773 9.886 -10.275 1.00 48.00 182 SER A C 1
ATOM 1391 O O . SER A 1 182 ? -28.829 10.366 -10.695 1.00 48.00 182 SER A O 1
ATOM 1393 N N . VAL A 1 183 ? -27.714 8.664 -9.742 1.00 51.22 183 VAL A N 1
ATOM 1394 C CA . VAL A 1 183 ? -28.900 7.882 -9.380 1.00 51.22 183 VAL A CA 1
ATOM 1395 C C . VAL A 1 183 ? -29.365 8.335 -7.999 1.00 51.22 183 VAL A C 1
ATOM 1397 O O . VAL A 1 183 ? -28.742 8.077 -6.972 1.00 51.22 183 VAL A O 1
ATOM 1400 N N . ARG A 1 184 ? -30.486 9.050 -8.006 1.00 48.59 184 ARG A N 1
ATOM 1401 C CA . ARG A 1 184 ? -31.243 9.508 -6.844 1.00 48.59 184 ARG A CA 1
ATOM 1402 C C . ARG A 1 184 ? -31.944 8.313 -6.191 1.00 48.59 184 ARG A C 1
ATOM 1404 O O . ARG A 1 184 ? -33.016 7.914 -6.632 1.00 48.59 184 ARG A O 1
ATOM 1411 N N . GLY A 1 185 ? -31.351 7.751 -5.142 1.00 47.50 185 GLY A N 1
ATOM 1412 C CA . GLY A 1 185 ? -32.029 6.802 -4.258 1.00 47.50 185 GLY A CA 1
ATOM 1413 C C . GLY A 1 185 ? -33.009 7.530 -3.338 1.00 47.50 185 GLY A C 1
ATOM 1414 O O . GLY A 1 185 ? -32.602 8.331 -2.499 1.00 47.50 185 GLY A O 1
ATOM 1415 N N . GLN A 1 186 ? -34.305 7.272 -3.513 1.00 44.88 186 GLN A N 1
ATOM 1416 C CA . GLN A 1 186 ? -35.359 7.644 -2.571 1.00 44.88 186 GLN A CA 1
ATOM 1417 C C . GLN A 1 186 ? -35.169 6.872 -1.260 1.00 44.88 186 GLN A C 1
ATOM 1419 O O . GLN A 1 186 ? -35.295 5.651 -1.231 1.00 44.88 186 GLN A O 1
ATOM 1424 N N . ALA A 1 187 ? -34.900 7.588 -0.170 1.00 46.22 187 ALA A N 1
ATOM 1425 C CA . ALA A 1 187 ? -35.043 7.056 1.176 1.00 46.22 187 ALA A CA 1
ATOM 1426 C C . ALA A 1 187 ? -36.528 7.100 1.568 1.00 46.22 187 ALA A C 1
ATOM 1428 O O . ALA A 1 187 ? -37.131 8.171 1.651 1.00 46.22 187 ALA A O 1
ATOM 1429 N N . THR A 1 188 ? -37.122 5.934 1.801 1.00 45.34 188 THR A N 1
ATOM 1430 C CA . THR A 1 188 ? -38.414 5.791 2.474 1.00 45.34 188 THR A CA 1
ATOM 1431 C C . THR A 1 188 ? -38.291 6.307 3.906 1.00 45.34 188 THR A C 1
ATOM 1433 O O . THR A 1 188 ? -37.582 5.727 4.727 1.00 45.34 188 THR A O 1
ATOM 1436 N N . ALA A 1 189 ? -38.968 7.417 4.192 1.00 45.38 189 ALA A N 1
ATOM 1437 C CA . ALA A 1 189 ? -39.089 7.983 5.525 1.00 45.38 189 ALA A CA 1
ATOM 1438 C C . ALA A 1 189 ? -39.936 7.059 6.414 1.00 45.38 189 ALA A C 1
ATOM 1440 O O . ALA A 1 189 ? -41.133 6.885 6.184 1.00 45.38 189 ALA A O 1
ATOM 1441 N N . ALA A 1 190 ? -39.313 6.476 7.438 1.00 49.38 190 ALA A N 1
ATOM 1442 C CA . ALA A 1 190 ? -40.025 5.875 8.555 1.00 49.38 190 ALA A CA 1
ATOM 1443 C C . ALA A 1 190 ? -40.555 7.000 9.460 1.00 49.38 190 ALA A C 1
ATOM 1445 O O . ALA A 1 190 ? -39.803 7.871 9.900 1.00 49.38 190 ALA A O 1
ATOM 1446 N N . VAL A 1 191 ? -41.865 6.990 9.697 1.00 56.59 191 VAL A N 1
ATOM 1447 C CA . VAL A 1 191 ? -42.581 7.921 10.574 1.00 56.59 191 VAL A CA 1
ATOM 1448 C C . VAL A 1 191 ? -42.105 7.719 12.015 1.00 56.59 191 VAL A C 1
ATOM 1450 O O . VAL A 1 191 ? -42.295 6.650 12.592 1.00 56.59 191 VAL A O 1
ATOM 1453 N N . ALA A 1 192 ? -41.470 8.743 12.584 1.00 53.72 192 ALA A N 1
ATOM 1454 C CA . ALA A 1 192 ? -41.081 8.778 13.989 1.00 53.72 192 ALA A CA 1
ATOM 1455 C C . ALA A 1 192 ? -42.291 9.116 14.894 1.00 53.72 192 ALA A C 1
ATOM 1457 O O . ALA A 1 192 ? -43.164 9.884 14.476 1.00 53.72 192 ALA A O 1
ATOM 1458 N N . PRO A 1 193 ? -42.354 8.568 16.123 1.00 65.00 193 PRO A N 1
ATOM 1459 C CA . PRO A 1 193 ? -43.416 8.848 17.089 1.00 65.00 193 PRO A CA 1
ATOM 1460 C C . PRO A 1 193 ? -43.387 10.300 17.624 1.00 65.00 193 PRO A C 1
ATOM 1462 O O . PRO A 1 193 ? -42.369 10.985 17.500 1.00 65.00 193 PRO A O 1
ATOM 1465 N N . PRO A 1 194 ? -44.504 10.785 18.208 1.00 68.44 194 PRO A N 1
ATOM 1466 C CA . PRO A 1 194 ? -44.705 12.190 18.575 1.00 68.44 194 PRO A CA 1
ATOM 1467 C C . PRO A 1 194 ? -43.697 12.687 19.626 1.00 68.44 194 PRO A C 1
ATOM 1469 O O . PRO A 1 194 ? -43.361 11.931 20.538 1.00 68.44 194 PRO A O 1
ATOM 1472 N N . PRO A 1 195 ? -43.252 13.957 19.558 1.00 62.59 195 PRO A N 1
ATOM 1473 C CA . PRO A 1 195 ? -42.281 14.497 20.502 1.00 62.59 195 PRO A CA 1
ATOM 1474 C C . PRO A 1 195 ? -42.874 14.649 21.910 1.00 62.59 195 PRO A C 1
ATOM 1476 O O . PRO A 1 195 ? -43.908 15.292 22.112 1.00 62.59 195 PRO A O 1
ATOM 1479 N N . GLU A 1 196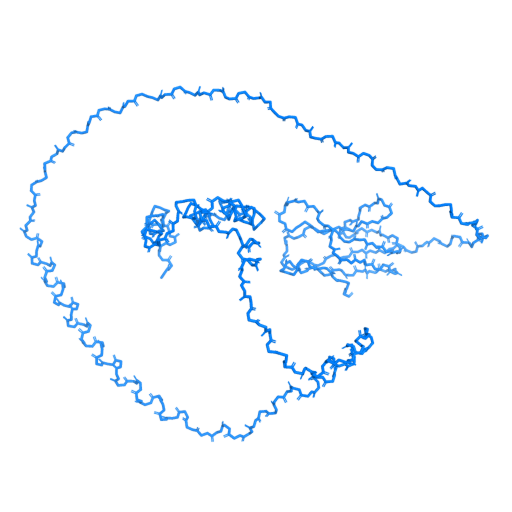 ? -42.175 14.077 22.891 1.00 51.06 196 GLU A N 1
ATOM 1480 C CA . GLU A 1 196 ? -42.373 14.343 24.315 1.00 51.06 196 GLU A CA 1
ATOM 1481 C C . GLU A 1 196 ? -42.149 15.829 24.636 1.00 51.06 196 GLU A C 1
ATOM 1483 O O . GLU A 1 196 ? -41.323 16.519 24.034 1.00 51.06 196 GLU A O 1
ATOM 1488 N N . ARG A 1 197 ? -42.949 16.330 25.583 1.00 52.81 197 ARG A N 1
ATOM 1489 C CA . ARG A 1 197 ? -43.070 17.749 25.933 1.00 52.81 197 ARG A CA 1
ATOM 1490 C C . ARG A 1 197 ? -41.736 18.350 26.374 1.00 52.81 197 ARG A C 1
ATOM 1492 O O . ARG A 1 197 ? -40.978 17.745 27.125 1.00 52.81 197 ARG A O 1
ATOM 1499 N N . GLY A 1 198 ? -41.529 19.587 25.923 1.00 50.75 198 GLY A N 1
ATOM 1500 C CA . GLY A 1 198 ? -40.306 20.369 26.041 1.00 50.75 198 GLY A CA 1
ATOM 1501 C C . GLY A 1 198 ? -39.680 20.379 27.430 1.00 50.75 198 GLY A C 1
ATOM 1502 O O . GLY A 1 198 ? -40.239 20.924 28.382 1.00 50.75 198 GLY A O 1
ATOM 1503 N N . GLN A 1 199 ? -38.462 19.851 27.498 1.00 58.19 199 GLN A N 1
ATOM 1504 C CA . GLN A 1 199 ? -37.514 20.240 28.529 1.00 58.19 199 GLN A CA 1
ATOM 1505 C C . GLN A 1 199 ? -36.982 21.653 28.220 1.00 58.19 199 GLN A C 1
ATOM 1507 O O . GLN A 1 199 ? -36.821 22.004 27.045 1.00 58.19 199 GLN A O 1
ATOM 1512 N N . PRO A 1 200 ? -36.708 22.479 29.244 1.00 58.47 200 PRO A N 1
ATOM 1513 C CA . PRO A 1 200 ? -36.108 23.796 29.065 1.00 58.47 200 PRO A CA 1
ATOM 1514 C C . PRO A 1 200 ? -34.788 23.678 28.297 1.00 58.47 200 PRO A C 1
ATOM 1516 O O . PRO A 1 200 ? -33.893 22.939 28.705 1.00 58.47 200 PRO A O 1
ATOM 1519 N N . ILE A 1 201 ? -34.664 24.411 27.189 1.00 57.66 201 ILE A N 1
ATOM 1520 C CA . ILE A 1 201 ? -33.439 24.474 26.387 1.00 57.66 201 ILE A CA 1
ATOM 1521 C C . ILE A 1 201 ? -32.398 25.250 27.201 1.00 57.66 201 ILE A C 1
ATOM 1523 O O . ILE A 1 201 ? -32.275 26.469 27.088 1.00 57.66 201 ILE A O 1
ATOM 1527 N N . VAL A 1 202 ? -31.665 24.553 28.066 1.00 61.06 202 VAL A N 1
ATOM 1528 C CA . VAL A 1 202 ? -30.461 25.102 28.691 1.00 61.06 202 VAL A CA 1
ATOM 1529 C C . VAL A 1 202 ? -29.451 25.329 27.559 1.00 61.06 202 VAL A C 1
ATOM 1531 O O . VAL A 1 202 ? -29.209 24.400 26.784 1.00 61.06 202 VAL A O 1
ATOM 1534 N N . PRO A 1 203 ? -28.883 26.538 27.390 1.00 63.97 203 PRO A N 1
ATOM 1535 C CA . PRO A 1 203 ? -27.920 26.801 26.328 1.00 63.97 203 PRO A CA 1
ATOM 1536 C C . PRO A 1 203 ? -26.720 25.867 26.495 1.00 63.97 203 PRO A C 1
ATOM 1538 O O . PRO A 1 203 ? -25.930 26.010 27.427 1.00 63.97 203 PRO A O 1
ATOM 1541 N N . ALA A 1 204 ? -26.615 24.882 25.601 1.00 64.94 204 ALA A N 1
ATOM 1542 C CA . ALA A 1 204 ? -25.573 23.869 25.647 1.00 64.94 204 ALA A CA 1
ATOM 1543 C C . ALA A 1 204 ? -24.192 24.541 25.634 1.00 64.94 204 ALA A C 1
ATOM 1545 O O . ALA A 1 204 ? -23.882 25.347 24.748 1.00 64.94 204 ALA A O 1
ATOM 1546 N N . ALA A 1 205 ? -23.372 24.221 26.636 1.00 76.00 205 ALA A N 1
ATOM 1547 C CA . ALA A 1 205 ? -22.012 24.724 26.744 1.00 76.00 205 ALA A CA 1
ATOM 1548 C C . ALA A 1 205 ? -21.234 24.384 25.460 1.00 76.00 205 ALA A C 1
ATOM 1550 O O . ALA A 1 205 ? -21.206 23.237 25.018 1.00 76.00 205 ALA A O 1
ATOM 1551 N N . ARG A 1 206 ? -20.629 25.394 24.824 1.00 79.38 206 ARG A N 1
ATOM 1552 C CA . ARG A 1 206 ? -19.840 25.202 23.599 1.00 79.38 206 ARG A CA 1
ATOM 1553 C C . ARG A 1 206 ? -18.460 24.635 23.947 1.00 79.38 206 ARG A C 1
ATOM 1555 O O . ARG A 1 206 ? -17.788 25.180 24.819 1.00 79.38 206 ARG A O 1
ATOM 1562 N N . THR A 1 207 ? -18.033 23.603 23.224 1.00 81.75 207 THR A N 1
ATOM 1563 C CA . THR A 1 207 ? -16.767 22.875 23.431 1.00 81.75 207 THR A CA 1
ATOM 1564 C C . THR A 1 207 ? -15.717 23.340 22.431 1.00 81.75 207 THR A C 1
ATOM 1566 O O . THR A 1 207 ? -16.030 23.451 21.250 1.00 81.75 207 THR A O 1
ATOM 1569 N N . THR A 1 208 ? -14.480 23.584 22.856 1.00 86.81 208 THR A N 1
ATOM 1570 C CA . THR A 1 208 ? -13.352 23.852 21.946 1.00 86.81 208 THR A CA 1
ATOM 1571 C C . THR A 1 208 ? -12.680 22.536 21.559 1.00 86.81 208 THR A C 1
ATOM 1573 O O . THR A 1 208 ? -12.461 21.670 22.405 1.00 86.81 208 THR A O 1
ATOM 1576 N N . ILE A 1 209 ? -12.333 22.366 20.286 1.00 87.06 209 ILE A N 1
ATOM 1577 C CA . ILE A 1 209 ? -11.708 21.131 19.795 1.00 87.06 209 ILE A CA 1
ATOM 1578 C C . ILE A 1 209 ? -10.266 21.396 19.388 1.00 87.06 209 ILE A C 1
ATOM 1580 O O . ILE A 1 209 ? -9.993 22.370 18.690 1.00 87.06 209 ILE A O 1
ATOM 1584 N N . THR A 1 210 ? -9.362 20.509 19.799 1.00 87.88 210 THR A N 1
ATOM 1585 C CA . THR A 1 210 ? -7.939 20.581 19.462 1.00 87.88 210 THR A CA 1
ATOM 1586 C C . THR A 1 210 ? -7.507 19.280 18.795 1.00 87.88 210 THR A C 1
ATOM 1588 O O . THR A 1 210 ? -7.529 18.217 19.419 1.00 87.88 210 THR A O 1
ATOM 1591 N N . PHE A 1 211 ? -7.073 19.355 17.539 1.00 85.44 211 PHE A N 1
ATOM 1592 C CA . PHE A 1 211 ? -6.528 18.202 16.819 1.00 85.44 211 PHE A CA 1
ATOM 1593 C C . PHE A 1 211 ? -5.010 18.125 16.995 1.00 85.44 211 PHE A C 1
ATOM 1595 O O . PHE A 1 211 ? -4.307 19.129 16.892 1.00 85.44 211 PHE A O 1
ATOM 1602 N N . THR A 1 212 ? -4.495 16.926 17.258 1.00 86.81 212 THR A N 1
ATOM 1603 C CA . THR A 1 212 ? -3.058 16.625 17.260 1.00 86.81 212 THR A CA 1
ATOM 1604 C C . THR A 1 212 ? -2.791 15.514 16.254 1.00 86.81 212 THR A C 1
ATOM 1606 O O . THR A 1 212 ? -3.254 14.388 16.412 1.00 86.81 212 THR A O 1
ATOM 1609 N N . THR A 1 213 ? -2.038 15.818 15.204 1.00 83.56 213 THR A N 1
ATOM 1610 C CA . THR A 1 213 ? -1.738 14.868 14.125 1.00 83.56 213 THR A CA 1
ATOM 1611 C C . THR A 1 213 ? -0.268 14.486 14.159 1.00 83.56 213 THR A C 1
ATOM 1613 O O . THR A 1 213 ? 0.599 15.362 14.227 1.00 83.56 213 THR A O 1
ATOM 1616 N N . LYS A 1 214 ? 0.030 13.187 14.084 1.00 80.31 214 LYS A N 1
ATOM 1617 C CA . LYS A 1 214 ? 1.403 12.690 13.930 1.00 80.31 214 LYS A CA 1
ATOM 1618 C C . LYS A 1 214 ? 1.482 11.691 12.771 1.00 80.31 214 LYS A C 1
ATOM 1620 O O . LYS A 1 214 ? 0.779 10.673 12.806 1.00 80.31 214 LYS A O 1
ATOM 1625 N N . PRO A 1 215 ? 2.370 11.909 11.780 1.00 70.44 215 PRO A N 1
ATOM 1626 C CA . PRO A 1 215 ? 3.062 13.153 11.382 1.00 70.44 215 PRO A CA 1
ATOM 1627 C C . PRO A 1 215 ? 2.145 14.351 11.039 1.00 70.44 215 PRO A C 1
ATOM 1629 O O . PRO A 1 215 ? 0.940 14.207 10.865 1.00 70.44 215 PRO A O 1
ATOM 1632 N N . SER A 1 216 ? 2.733 15.550 10.952 1.00 70.00 216 SER A N 1
ATOM 1633 C CA . SER A 1 216 ? 2.071 16.869 10.883 1.00 70.00 216 SER A CA 1
ATOM 1634 C C . SER A 1 216 ? 1.481 17.261 9.516 1.00 70.00 216 SER A C 1
ATOM 1636 O O . SER A 1 216 ? 1.467 18.442 9.182 1.00 70.00 216 SER A O 1
ATOM 1638 N N . LYS A 1 217 ? 1.052 16.300 8.691 1.00 79.38 217 LYS A N 1
ATOM 1639 C CA . LYS A 1 217 ? 0.593 16.562 7.309 1.00 79.38 217 LYS A CA 1
ATOM 1640 C C . LYS A 1 217 ? -0.854 16.139 7.037 1.00 79.38 217 LYS A C 1
ATOM 1642 O O . LYS A 1 217 ? -1.220 15.949 5.886 1.00 79.38 217 LYS A O 1
ATOM 1647 N N . VAL A 1 218 ? -1.655 15.955 8.082 1.00 88.00 218 VAL A N 1
ATOM 1648 C CA . VAL A 1 218 ? -3.036 15.478 7.946 1.00 88.00 218 VAL A CA 1
ATOM 1649 C C . VAL A 1 218 ? -3.985 16.613 8.285 1.00 88.00 218 VAL A C 1
ATOM 1651 O O . VAL A 1 218 ? -3.965 17.104 9.413 1.00 88.00 218 VAL A O 1
ATOM 1654 N N . ASP A 1 219 ? -4.839 16.996 7.341 1.00 91.19 219 ASP A N 1
ATOM 1655 C CA . ASP A 1 219 ? -5.929 17.925 7.632 1.00 91.19 219 ASP A CA 1
ATOM 1656 C C . ASP A 1 219 ? -7.096 17.144 8.227 1.00 91.19 219 ASP A C 1
ATOM 1658 O O . ASP A 1 219 ? -7.630 16.224 7.608 1.00 91.19 219 ASP A O 1
ATOM 1662 N N . VAL A 1 220 ? -7.501 17.500 9.445 1.00 94.06 220 VAL A N 1
ATOM 1663 C CA . VAL A 1 220 ? -8.581 16.818 10.168 1.00 94.06 220 VAL A CA 1
ATOM 1664 C C . VAL A 1 220 ? -9.731 17.784 10.412 1.00 94.06 220 VAL A C 1
ATOM 1666 O O . VAL A 1 220 ? -9.533 18.929 10.822 1.00 94.06 220 VAL A O 1
ATOM 1669 N N . ARG A 1 221 ? -10.952 17.303 10.181 1.00 95.81 221 ARG A N 1
ATOM 1670 C CA . ARG A 1 221 ? -12.198 18.017 10.464 1.00 95.81 221 ARG A CA 1
ATOM 1671 C C . ARG A 1 221 ? -13.245 17.065 11.031 1.00 95.81 221 ARG A C 1
ATOM 1673 O O . ARG A 1 221 ? -13.239 15.872 10.749 1.00 95.81 221 ARG A O 1
ATOM 1680 N N . LEU A 1 222 ? -14.168 17.591 11.819 1.00 96.06 222 LEU A N 1
ATOM 1681 C CA . LEU A 1 222 ? -15.336 16.857 12.300 1.00 96.06 222 LEU A CA 1
ATOM 1682 C C . LEU A 1 222 ? -16.545 17.170 11.431 1.00 96.06 222 LEU A C 1
ATOM 1684 O O . LEU A 1 222 ? -16.730 18.305 10.999 1.00 96.06 222 LEU A O 1
ATOM 1688 N N . PHE A 1 223 ? -17.390 16.174 11.207 1.00 96.12 223 PHE A N 1
ATOM 1689 C CA . PHE A 1 223 ? -18.638 16.310 10.473 1.00 96.12 223 PHE A CA 1
ATOM 1690 C C . PHE A 1 223 ? -19.799 15.774 11.315 1.00 96.12 223 PHE A C 1
ATOM 1692 O O . PHE A 1 223 ? -19.786 14.621 11.757 1.00 96.12 223 PHE A O 1
ATOM 1699 N N . GLY A 1 224 ? -20.800 16.622 11.554 1.00 95.06 224 GLY A N 1
ATOM 1700 C CA . GLY A 1 224 ? -21.999 16.283 12.323 1.00 95.06 224 GLY A CA 1
ATOM 1701 C C . GLY A 1 224 ? -23.086 17.344 12.162 1.00 95.06 224 GLY A C 1
ATOM 1702 O O . GLY A 1 224 ? -22.789 18.526 11.994 1.00 95.06 224 GLY A O 1
ATOM 1703 N N . GLY A 1 225 ? -24.355 16.922 12.139 1.00 91.62 225 GLY A N 1
ATOM 1704 C CA . GLY A 1 225 ? -25.498 17.830 11.953 1.00 91.62 225 GLY A CA 1
ATOM 1705 C C . GLY A 1 225 ? -25.470 18.621 10.636 1.00 91.62 225 GLY A C 1
ATOM 1706 O O . GLY A 1 225 ? -25.941 19.755 10.594 1.00 91.62 225 GLY A O 1
ATOM 1707 N N . GLY A 1 226 ? -24.855 18.065 9.583 1.00 92.38 226 GLY A N 1
ATOM 1708 C CA . GLY A 1 226 ? -24.691 18.727 8.282 1.00 92.38 226 GLY A CA 1
ATOM 1709 C C . GLY A 1 226 ? -23.665 19.866 8.265 1.00 92.38 226 GLY A C 1
ATOM 1710 O O . GLY A 1 226 ? -23.602 20.611 7.291 1.00 92.38 226 GLY A O 1
ATOM 1711 N N . LYS A 1 227 ? -22.867 20.026 9.328 1.00 94.75 227 LYS A N 1
ATOM 1712 C CA . LYS A 1 227 ? -21.833 21.059 9.443 1.00 94.75 227 LYS A CA 1
ATOM 1713 C C . LYS A 1 227 ? -20.448 20.439 9.584 1.00 94.75 227 LYS A C 1
ATOM 1715 O O . LYS A 1 227 ? -20.287 19.352 10.140 1.00 94.75 227 LYS A O 1
ATOM 1720 N N . VAL A 1 228 ? -19.455 21.165 9.078 1.00 96.06 228 VAL A N 1
ATOM 1721 C CA . VAL A 1 228 ? -18.033 20.822 9.161 1.00 96.06 228 VAL A CA 1
ATOM 1722 C C . VAL A 1 228 ? -17.376 21.689 10.229 1.00 96.06 228 VAL A C 1
ATOM 1724 O O . VAL A 1 228 ? -17.545 22.910 10.225 1.00 96.06 228 VAL A O 1
ATOM 1727 N N . TYR A 1 229 ? -16.600 21.066 11.113 1.00 95.69 229 TYR A N 1
ATOM 1728 C CA . TYR A 1 229 ? -15.878 21.735 12.184 1.00 95.69 229 TYR A CA 1
ATOM 1729 C C . TYR A 1 229 ? -14.365 21.494 12.085 1.00 95.69 229 TYR A C 1
ATOM 1731 O O . TYR A 1 229 ? -13.913 20.355 12.118 1.00 95.69 229 TYR A O 1
ATOM 1739 N N . GLY A 1 230 ? -13.577 22.561 11.953 1.00 92.62 230 GLY A N 1
ATOM 1740 C CA . GLY A 1 230 ? -12.115 22.534 11.894 1.00 92.62 230 GLY A CA 1
ATOM 1741 C C . GLY A 1 230 ? -11.450 22.724 13.258 1.00 92.62 230 GLY A C 1
ATOM 1742 O O . GLY A 1 230 ? -12.117 22.824 14.292 1.00 92.62 230 GLY A O 1
ATOM 1743 N N . ASN A 1 231 ? -10.117 22.776 13.251 1.00 91.50 231 ASN A N 1
ATOM 1744 C CA . ASN A 1 231 ? -9.310 22.945 14.459 1.00 91.50 231 ASN A CA 1
ATOM 1745 C C . ASN A 1 231 ? -9.636 24.252 15.192 1.00 91.50 231 ASN A C 1
ATOM 1747 O O . ASN A 1 231 ? -9.883 25.277 14.560 1.00 91.50 231 ASN A O 1
ATOM 1751 N N . PHE A 1 232 ? -9.643 24.202 16.524 1.00 87.94 232 PHE A N 1
ATOM 1752 C CA . PHE A 1 232 ? -9.933 25.321 17.428 1.00 87.94 232 PHE A CA 1
ATOM 1753 C C . PHE A 1 232 ? -11.346 25.916 17.329 1.00 87.94 232 PHE A C 1
ATOM 1755 O O . PHE A 1 232 ? -11.631 26.945 17.946 1.00 87.94 232 PHE A O 1
ATOM 1762 N N . MET A 1 233 ? -12.264 25.277 16.601 1.00 90.50 233 MET A N 1
ATOM 1763 C CA . MET A 1 233 ? -13.645 25.745 16.518 1.00 90.50 233 MET A CA 1
ATOM 1764 C C . MET A 1 233 ? -14.478 25.308 17.725 1.00 90.50 233 MET A C 1
ATOM 1766 O O . MET A 1 233 ? -14.235 24.273 18.348 1.00 90.50 233 MET A O 1
ATOM 1770 N N . LYS A 1 234 ? -15.492 26.123 18.038 1.00 91.69 234 LYS A N 1
ATOM 1771 C CA . LYS A 1 234 ? -16.483 25.831 19.075 1.00 91.69 234 LYS A CA 1
ATOM 1772 C C . LYS A 1 234 ? -17.592 24.947 18.510 1.00 91.69 234 LYS A C 1
ATOM 1774 O O . LYS A 1 234 ? -18.291 25.356 17.584 1.00 91.69 234 LYS A O 1
ATOM 1779 N N . VAL A 1 235 ? -17.782 23.775 19.100 1.00 92.81 235 VAL A N 1
ATOM 1780 C CA . VAL A 1 235 ? -18.698 22.731 18.630 1.00 92.81 235 VAL A CA 1
ATOM 1781 C C . VAL A 1 235 ? -19.690 22.378 19.747 1.00 92.81 235 VAL A C 1
ATOM 1783 O O . VAL A 1 235 ? -19.292 22.325 20.917 1.00 92.81 235 VAL A O 1
ATOM 1786 N N . PRO A 1 236 ? -20.992 22.207 19.446 1.00 92.81 236 PRO A N 1
ATOM 1787 C CA . PRO A 1 236 ? -21.956 21.765 20.446 1.00 92.81 236 PRO A CA 1
ATOM 1788 C C . PRO A 1 236 ? -21.678 20.314 20.871 1.00 92.81 236 PRO A C 1
ATOM 1790 O O . PRO A 1 236 ? -21.111 19.548 20.090 1.00 92.81 236 PRO A O 1
ATOM 1793 N N . PRO A 1 237 ? -22.059 19.913 22.091 1.00 92.56 237 PRO A N 1
ATOM 1794 C CA . PRO A 1 237 ? -21.914 18.529 22.514 1.00 92.56 237 PRO A CA 1
ATOM 1795 C C . PRO A 1 237 ? -22.749 17.592 21.627 1.00 92.56 237 PRO A C 1
ATOM 1797 O O . PRO A 1 237 ? -23.830 17.968 21.167 1.00 92.56 237 PRO A O 1
ATOM 1800 N N . GLY A 1 238 ? -22.229 16.397 21.346 1.00 94.00 238 GLY A N 1
ATOM 1801 C CA . GLY A 1 238 ? -22.870 15.420 20.463 1.00 94.00 238 GLY A CA 1
ATOM 1802 C C . GLY A 1 238 ? -21.907 14.408 19.838 1.00 94.00 238 GLY A C 1
ATOM 1803 O O . GLY A 1 238 ? -20.707 14.413 20.114 1.00 94.00 238 GLY A O 1
ATOM 1804 N N . SER A 1 239 ? -22.457 13.552 18.974 1.00 94.25 239 SER A N 1
ATOM 1805 C CA . SER A 1 239 ? -21.711 12.547 18.209 1.00 94.25 239 SER A CA 1
ATOM 1806 C C . SER A 1 239 ? -21.279 13.105 16.855 1.00 94.25 239 SER A C 1
ATOM 1808 O O . SER A 1 239 ? -22.107 13.620 16.097 1.00 94.25 239 SER A O 1
ATOM 1810 N N . TYR A 1 240 ? -19.990 12.984 16.540 1.00 96.31 240 TYR A N 1
ATOM 1811 C CA . TYR A 1 240 ? -19.400 13.478 15.298 1.00 96.31 240 TYR A CA 1
ATOM 1812 C C . TYR A 1 240 ? -18.615 12.383 14.582 1.00 96.31 240 TYR A C 1
ATOM 1814 O O . TYR A 1 240 ? -17.918 11.582 15.206 1.00 96.31 240 TYR A O 1
ATOM 1822 N N . SER A 1 241 ? -18.690 12.389 13.254 1.00 96.06 241 SER A N 1
ATOM 1823 C CA . SER A 1 241 ? -17.782 11.622 12.398 1.00 96.06 241 SER A CA 1
ATOM 1824 C C . SER A 1 241 ? -16.495 12.413 12.168 1.00 96.06 241 SER A C 1
ATOM 1826 O O . SER A 1 241 ? -16.523 13.642 12.072 1.00 96.06 241 SER A O 1
ATOM 1828 N N . VAL A 1 242 ? -15.357 11.726 12.102 1.00 95.88 242 VAL A N 1
ATOM 1829 C CA . VAL A 1 242 ? -14.066 12.358 11.807 1.00 95.88 242 VAL A CA 1
ATOM 1830 C C . VAL A 1 242 ? -13.780 12.195 10.328 1.00 95.88 242 VAL A C 1
ATOM 1832 O O . VAL A 1 242 ? -13.851 11.089 9.803 1.00 95.88 242 VAL A O 1
ATOM 1835 N N . GLN A 1 243 ? -13.426 13.287 9.665 1.00 96.00 243 GLN A N 1
ATOM 1836 C CA . GLN A 1 243 ? -12.910 13.264 8.309 1.00 96.00 243 GLN A CA 1
ATOM 1837 C C . GLN A 1 243 ? -11.450 13.704 8.308 1.00 96.00 243 GLN A C 1
ATOM 1839 O O . GLN A 1 243 ? -11.106 14.722 8.912 1.00 96.00 243 GLN A O 1
ATOM 1844 N N . ALA A 1 244 ? -10.599 12.948 7.626 1.00 94.62 244 ALA A N 1
ATOM 1845 C CA . ALA A 1 244 ? -9.176 13.229 7.525 1.00 94.62 244 ALA A CA 1
ATOM 1846 C C . ALA A 1 244 ? -8.740 13.217 6.059 1.00 94.62 244 ALA A C 1
ATOM 1848 O O . ALA A 1 244 ? -9.120 12.329 5.300 1.00 94.62 244 ALA A O 1
ATOM 1849 N N . ASN A 1 245 ? -7.943 14.207 5.675 1.00 94.31 245 ASN A N 1
ATOM 1850 C CA . ASN A 1 245 ? -7.252 14.253 4.398 1.00 94.31 245 ASN A CA 1
ATOM 1851 C C . ASN A 1 245 ? -5.782 13.903 4.638 1.00 94.31 245 ASN A C 1
ATOM 1853 O O . ASN A 1 245 ? -5.031 14.689 5.220 1.00 94.31 245 ASN A O 1
ATOM 1857 N N . TRP A 1 246 ? -5.399 12.685 4.254 1.00 86.75 246 TRP A N 1
ATOM 1858 C CA . TRP A 1 246 ? -4.088 12.118 4.576 1.00 86.75 246 TRP A CA 1
ATOM 1859 C C . TRP A 1 246 ? -2.989 12.514 3.583 1.00 86.75 246 TRP A C 1
ATOM 1861 O O . TRP A 1 246 ? -1.819 12.513 3.967 1.00 86.75 246 TRP A O 1
ATOM 1871 N N . GLN A 1 247 ? -3.334 12.792 2.319 1.00 84.25 247 GLN A N 1
ATOM 1872 C CA . GLN A 1 247 ? -2.360 12.956 1.224 1.00 84.25 247 GLN A CA 1
ATOM 1873 C C . GLN A 1 247 ? -2.766 13.987 0.156 1.00 84.25 247 GLN A C 1
ATOM 1875 O O . GLN A 1 247 ? -2.097 14.103 -0.861 1.00 84.25 247 GLN A O 1
ATOM 1880 N N . GLY A 1 248 ? -3.817 14.776 0.383 1.00 81.38 248 GLY A N 1
ATOM 1881 C CA . GLY A 1 248 ? -4.344 15.716 -0.611 1.00 81.38 248 GLY A CA 1
ATOM 1882 C C . GLY A 1 248 ? -5.460 15.138 -1.486 1.00 81.38 248 GLY A C 1
ATOM 1883 O O . GLY A 1 248 ? -6.129 15.912 -2.161 1.00 81.38 248 GLY A O 1
ATOM 1884 N N . ASP A 1 249 ? -5.733 13.832 -1.398 1.00 81.19 249 ASP A N 1
ATOM 1885 C CA . ASP A 1 249 ? -6.735 13.112 -2.210 1.00 81.19 249 ASP A CA 1
ATOM 1886 C C . ASP A 1 249 ? -8.198 13.414 -1.833 1.00 81.19 249 ASP A C 1
ATOM 1888 O O . ASP A 1 249 ? -9.136 12.869 -2.411 1.00 81.19 249 ASP A O 1
ATOM 1892 N N . GLY A 1 250 ? -8.411 14.293 -0.854 1.00 91.25 250 GLY A N 1
ATOM 1893 C CA . GLY A 1 250 ? -9.727 14.639 -0.334 1.00 91.25 250 GLY A CA 1
ATOM 1894 C C . GLY A 1 250 ? -9.939 14.149 1.094 1.00 91.25 250 GLY A C 1
ATOM 1895 O O . GLY A 1 250 ? -9.044 13.623 1.749 1.00 91.25 250 GLY A O 1
ATOM 1896 N N . PHE A 1 251 ? -11.131 14.413 1.623 1.00 93.62 251 PHE A N 1
ATOM 1897 C CA . PHE A 1 251 ? -11.477 14.084 3.002 1.00 93.62 251 PHE A CA 1
ATOM 1898 C C . PHE A 1 251 ? -12.205 12.745 3.072 1.00 93.62 251 PHE A C 1
ATOM 1900 O O . PHE A 1 251 ? -13.370 12.660 2.683 1.00 93.62 251 PHE A O 1
ATOM 1907 N N . ASP A 1 252 ? -11.547 11.749 3.660 1.00 94.19 252 ASP A N 1
ATOM 1908 C CA . ASP A 1 252 ? -12.128 10.435 3.918 1.00 94.19 252 ASP A CA 1
ATOM 1909 C C . ASP A 1 252 ? -12.725 10.360 5.320 1.00 94.19 252 ASP A C 1
ATOM 1911 O O . ASP A 1 252 ? -12.161 10.878 6.288 1.00 94.19 252 ASP A O 1
ATOM 1915 N N . THR A 1 253 ? -13.868 9.681 5.441 1.00 95.12 253 THR A N 1
ATOM 1916 C CA . THR A 1 253 ? -14.499 9.426 6.742 1.00 95.12 253 THR A CA 1
ATOM 1917 C C . THR A 1 253 ? -13.745 8.309 7.456 1.00 95.12 253 THR A C 1
ATOM 1919 O O . THR A 1 253 ? -13.698 7.175 6.984 1.00 95.12 253 THR A O 1
ATOM 1922 N N . VAL A 1 254 ? -13.156 8.629 8.605 1.00 93.50 254 VAL A N 1
ATOM 1923 C CA . VAL A 1 254 ? -12.460 7.661 9.453 1.00 93.50 254 VAL A CA 1
ATOM 1924 C C . VAL A 1 254 ? -13.505 6.798 10.172 1.00 93.50 254 VAL A C 1
ATOM 1926 O O . VAL A 1 254 ? -14.456 7.354 10.728 1.00 93.50 254 VAL A O 1
ATOM 1929 N N . PRO A 1 255 ? -13.353 5.461 10.201 1.00 91.06 255 PRO A N 1
ATOM 1930 C CA . PRO A 1 255 ? -14.270 4.586 10.921 1.00 91.06 255 PRO A CA 1
ATOM 1931 C C . PRO A 1 255 ? -14.373 4.962 12.404 1.00 91.06 255 PRO A C 1
ATOM 1933 O O . PRO A 1 255 ? -13.363 5.048 13.104 1.00 91.06 255 PRO A O 1
ATOM 1936 N N . GLY A 1 256 ? -15.604 5.154 12.880 1.00 89.69 256 GLY A N 1
ATOM 1937 C CA . GLY A 1 256 ? -15.915 5.478 14.271 1.00 89.69 256 GLY A CA 1
ATOM 1938 C C . GLY A 1 256 ? -16.607 6.830 14.456 1.00 89.69 256 GLY A C 1
ATOM 1939 O O . GLY A 1 256 ? -16.648 7.679 13.568 1.00 89.69 256 GLY A O 1
ATOM 1940 N N . THR A 1 257 ? -17.171 7.023 15.645 1.00 92.00 257 THR A N 1
ATOM 1941 C CA . THR A 1 257 ? -17.816 8.275 16.063 1.00 92.00 257 THR A CA 1
ATOM 1942 C C . THR A 1 257 ? -17.168 8.784 17.339 1.00 92.00 257 THR A C 1
ATOM 1944 O O . THR A 1 257 ? -16.947 8.007 18.269 1.00 92.00 257 THR A O 1
ATOM 1947 N N . ILE A 1 258 ? -16.893 10.084 17.408 1.00 92.81 258 ILE A N 1
ATOM 1948 C CA . ILE A 1 258 ? -16.361 10.736 18.606 1.00 92.81 258 ILE A CA 1
ATOM 1949 C C . ILE A 1 258 ? -17.505 11.432 19.338 1.00 92.81 258 ILE A C 1
ATOM 1951 O O . ILE A 1 258 ? -18.188 12.279 18.763 1.00 92.81 258 ILE A O 1
ATOM 1955 N N . GLN A 1 259 ? -17.684 11.088 20.615 1.00 93.56 259 GLN A N 1
ATOM 1956 C CA . GLN A 1 259 ? -18.569 11.813 21.525 1.00 93.56 259 GLN A CA 1
ATOM 1957 C C . GLN A 1 259 ? -17.847 13.038 22.085 1.00 93.56 259 GLN A C 1
ATOM 1959 O O . GLN A 1 259 ? -16.716 12.937 22.576 1.00 93.56 259 GLN A O 1
ATOM 1964 N N . VAL A 1 260 ? -18.504 14.189 21.990 1.00 93.12 260 VAL A N 1
ATOM 1965 C CA . VAL A 1 260 ? -18.033 15.484 22.479 1.00 93.12 260 VAL A CA 1
ATOM 1966 C C . VAL A 1 260 ? -18.949 15.905 23.627 1.00 93.12 260 VAL A C 1
ATOM 1968 O O . VAL A 1 260 ? -20.104 16.240 23.389 1.00 93.12 260 VAL A O 1
ATOM 1971 N N . ASP A 1 261 ? -18.439 15.901 24.862 1.00 87.12 261 ASP A N 1
ATOM 1972 C CA . ASP A 1 261 ? -19.274 16.009 26.077 1.00 87.12 261 ASP A CA 1
ATOM 1973 C C . ASP A 1 261 ? -19.251 17.399 26.750 1.00 87.12 261 ASP A C 1
ATOM 1975 O O . ASP A 1 261 ? -19.817 17.575 27.826 1.00 87.12 261 ASP A O 1
ATOM 1979 N N . GLY A 1 262 ? -18.600 18.404 26.151 1.00 83.06 262 GLY A N 1
ATOM 1980 C CA . GLY A 1 262 ? -18.323 19.695 26.806 1.00 83.06 262 GLY A CA 1
ATOM 1981 C C . GLY A 1 262 ? -16.825 19.934 27.046 1.00 83.06 262 GLY A C 1
ATOM 1982 O O . GLY A 1 262 ? -16.056 18.989 27.199 1.00 83.06 262 GLY A O 1
ATOM 1983 N N . GLY A 1 263 ? -16.381 21.198 27.097 1.00 86.56 263 GLY A N 1
ATOM 1984 C CA . GLY A 1 263 ? -15.003 21.562 27.491 1.00 86.56 263 GLY A CA 1
ATOM 1985 C C . GLY A 1 263 ? -13.971 21.611 26.353 1.00 86.56 263 GLY A C 1
ATOM 1986 O O . GLY A 1 263 ? -14.205 22.273 25.343 1.00 86.56 263 GLY A O 1
ATOM 1987 N N . THR A 1 264 ? -12.815 20.960 26.530 1.00 86.69 264 THR A N 1
ATOM 1988 C CA . THR A 1 264 ? -11.771 20.829 25.496 1.00 86.69 264 THR A CA 1
ATOM 1989 C C . THR A 1 264 ? -11.618 19.361 25.122 1.00 86.69 264 THR A C 1
ATOM 1991 O O . THR A 1 264 ? -11.269 18.548 25.972 1.00 86.69 264 THR A O 1
ATOM 1994 N N . THR A 1 265 ? -11.879 19.006 23.862 1.00 85.88 265 THR A N 1
ATOM 1995 C CA . THR A 1 265 ? -11.689 17.629 23.370 1.00 85.88 265 THR A CA 1
ATOM 1996 C C . THR A 1 265 ? -10.416 17.545 22.538 1.00 85.88 265 THR A C 1
ATOM 1998 O O . THR A 1 265 ? -10.271 18.269 21.550 1.00 85.88 265 THR A O 1
ATOM 2001 N N . HIS A 1 266 ? -9.507 16.652 22.932 1.00 90.31 266 HIS A N 1
ATOM 2002 C CA . HIS A 1 266 ? -8.285 16.358 22.192 1.00 90.31 266 HIS A CA 1
ATOM 2003 C C . HIS A 1 266 ? -8.495 15.135 21.304 1.00 90.31 266 HIS A C 1
ATOM 2005 O O . HIS A 1 266 ? -8.893 14.070 21.776 1.00 90.31 266 HIS A O 1
ATOM 2011 N N . ILE A 1 267 ? -8.233 15.290 20.010 1.00 90.06 267 ILE A N 1
ATOM 2012 C CA . ILE A 1 267 ? -8.342 14.203 19.035 1.00 90.06 267 ILE A CA 1
ATOM 2013 C C . ILE A 1 267 ? -6.949 13.947 18.472 1.00 90.06 267 ILE A C 1
ATOM 2015 O O . ILE A 1 267 ? -6.347 14.841 17.875 1.00 90.06 267 ILE A O 1
ATOM 2019 N N . GLU A 1 268 ? -6.434 12.736 18.684 1.00 92.12 268 GLU A N 1
ATOM 2020 C CA . GLU A 1 268 ? -5.144 12.296 18.159 1.00 92.12 268 GLU A CA 1
ATOM 2021 C C . GLU A 1 268 ? -5.364 11.395 16.938 1.00 92.12 268 GLU A C 1
ATOM 2023 O O . GLU A 1 268 ? -6.029 10.36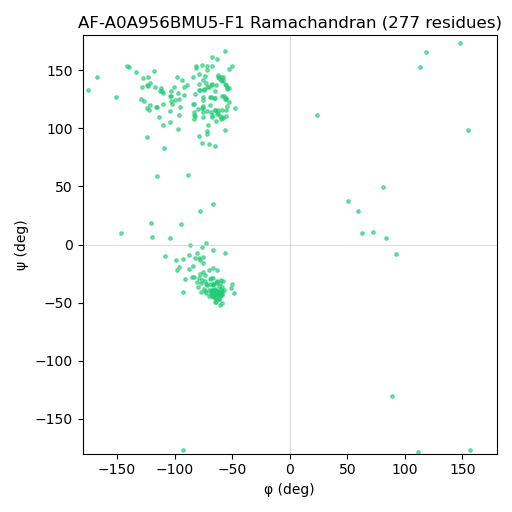1 17.020 1.00 92.12 268 GLU A O 1
ATOM 2028 N N . CYS A 1 269 ? -4.807 11.795 15.794 1.00 88.75 269 CYS A N 1
ATOM 2029 C CA . CYS A 1 269 ? -4.879 11.030 14.550 1.00 88.75 269 CYS A CA 1
ATOM 2030 C C . CYS A 1 269 ? -3.507 10.452 14.192 1.00 88.75 269 CYS A C 1
ATOM 2032 O O . CYS A 1 269 ? -2.498 11.166 14.164 1.00 88.75 269 CYS A O 1
ATOM 2034 N N . ASN A 1 270 ? -3.484 9.151 13.898 1.00 87.94 270 ASN A N 1
ATOM 2035 C CA . ASN A 1 270 ? -2.293 8.415 13.493 1.00 87.94 270 ASN A CA 1
ATOM 2036 C C . ASN A 1 270 ? -2.317 8.157 11.982 1.00 87.94 270 ASN A C 1
ATOM 2038 O O . ASN A 1 270 ? -3.145 7.393 11.487 1.00 87.94 270 ASN A O 1
ATOM 2042 N N . THR A 1 271 ? -1.357 8.754 11.276 1.00 84.31 271 THR A N 1
ATOM 2043 C CA . THR A 1 271 ? -1.245 8.678 9.806 1.00 84.31 271 THR A CA 1
ATOM 2044 C C . THR A 1 271 ? -0.963 7.273 9.303 1.00 84.31 271 THR A C 1
ATOM 2046 O O . THR A 1 271 ? -1.536 6.853 8.304 1.00 84.31 271 THR A O 1
ATOM 2049 N N . PHE A 1 272 ? -0.124 6.517 10.011 1.00 82.31 272 PHE A N 1
ATOM 2050 C CA . PHE A 1 272 ? 0.254 5.170 9.586 1.00 82.31 272 PHE A CA 1
ATOM 2051 C C . PHE A 1 272 ? -0.913 4.192 9.683 1.00 82.31 272 PHE A C 1
ATOM 2053 O O . PHE A 1 272 ? -1.030 3.290 8.863 1.00 82.31 272 PHE A O 1
ATOM 2060 N N . LYS A 1 273 ? -1.782 4.377 10.681 1.00 85.31 273 LYS A N 1
ATOM 2061 C CA . LYS A 1 273 ? -2.935 3.499 10.914 1.00 85.31 273 LYS A CA 1
ATOM 2062 C C . LYS A 1 273 ? -4.215 3.978 10.230 1.00 85.31 273 LYS A C 1
ATOM 2064 O O . LYS A 1 273 ? -5.177 3.224 10.199 1.00 85.31 273 LYS A O 1
ATOM 2069 N N . ARG A 1 274 ? -4.245 5.216 9.720 1.00 87.12 274 ARG A N 1
ATOM 2070 C CA . ARG A 1 274 ? -5.463 5.899 9.243 1.00 87.12 274 ARG A CA 1
ATOM 2071 C C . ARG A 1 274 ? -6.603 5.868 10.274 1.00 87.12 274 ARG A C 1
ATOM 2073 O O . ARG A 1 274 ? -7.772 5.732 9.932 1.00 87.12 274 ARG A O 1
ATOM 2080 N N . THR A 1 275 ? -6.255 6.003 11.556 1.00 88.12 275 THR A N 1
ATOM 2081 C CA . THR A 1 275 ? -7.204 5.981 12.682 1.00 88.12 275 THR A CA 1
ATOM 2082 C C . THR A 1 275 ? -7.101 7.255 13.507 1.00 88.12 275 THR A C 1
ATOM 2084 O O . THR A 1 275 ? -5.994 7.743 13.752 1.00 88.12 275 THR A O 1
ATOM 2087 N N . CYS A 1 276 ? -8.234 7.735 14.014 1.00 87.50 276 CYS A N 1
ATOM 2088 C CA . CYS A 1 276 ? -8.313 8.843 14.962 1.00 87.50 276 CYS A CA 1
ATOM 2089 C C . CYS A 1 276 ? -9.000 8.381 16.246 1.00 87.50 276 CYS A C 1
ATOM 2091 O O . CYS A 1 276 ? -9.991 7.657 16.191 1.00 87.50 276 CYS A O 1
ATOM 2093 N N . ALA A 1 277 ? -8.484 8.809 17.394 1.00 87.50 277 ALA A N 1
ATOM 2094 C CA . ALA A 1 277 ? -9.060 8.507 18.698 1.00 87.50 277 ALA A CA 1
ATOM 2095 C C . ALA A 1 277 ? -9.126 9.770 19.562 1.00 87.50 277 ALA A C 1
ATOM 2097 O O . ALA A 1 277 ? -8.280 10.662 19.458 1.00 87.50 277 ALA A O 1
ATOM 2098 N N . ARG A 1 278 ? -10.140 9.838 20.429 1.00 88.62 278 ARG A N 1
ATOM 2099 C CA . ARG A 1 278 ? -10.192 10.829 21.508 1.00 88.62 278 ARG A CA 1
ATOM 2100 C C . ARG A 1 278 ? -9.133 10.468 22.550 1.00 88.62 278 ARG A C 1
ATOM 2102 O O . ARG A 1 278 ? -9.004 9.295 22.898 1.00 88.62 278 ARG A O 1
ATOM 2109 N N . LYS A 1 279 ? -8.391 11.470 23.010 1.00 84.62 279 LYS A N 1
ATOM 2110 C CA . LYS A 1 279 ? -7.384 11.344 24.063 1.00 84.62 279 LYS A CA 1
ATOM 2111 C C . LYS A 1 279 ? -7.896 11.894 25.385 1.00 84.62 279 LYS A C 1
ATO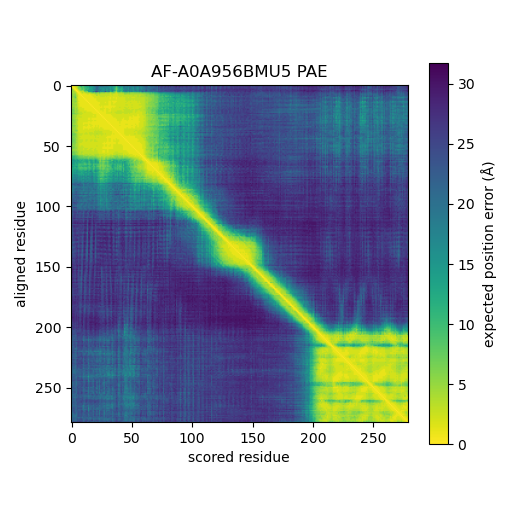M 2113 O O . LYS A 1 279 ? -8.686 12.866 25.341 1.00 84.62 279 LYS A O 1
#

Secondary structure (DSSP, 8-state):
--GGGS-HHHHHHHHHHHHTTS---HHHHHHHHHHT-SSGGGSPPHHHHHHHHHHHHHHSSS--HHHHHHHS-PPPP-----TTTT----HHHHHHHHHHHHHH------TT--S-STTHHHHHHHHHHHHHHHHHHHHHHHHHHHHHHTT---------PPPPPPPPP--------PPPP----------PPPPPPPPP---PPPEEEEEEEESS--EEEEEETTEEE-TT-EE-SEEEEEEEESSSS--EEEEEEEEE-SSEEEEEEETTTTEEEE-